Protein AF-A0A1I6NT22-F1 (afdb_monomer)

Foldseek 3Di:
DDDDDDDDDDDDDDDDDDDDDDDDDDDDDDDDDDDDDDDDDDDDDDDDDDDDDDPDDDDDDDPDDDPPDDDDPPDPDPPPDDQCLVVLLVQLLVLLQVLLQVLLVVQLVPWDLLCCLVVVDTPRDPVLVSLLVLLLVSLLSLLQRHFPPVVSLQSSLVSSLVSVVSSLLLNLLQSVLSNVVSVCVVVVHDQVNCVVVVHHRAHSVCCVPVVVVVSVVSCVVVDDPVNVVSSNSSSVSSNVNSNVSSVVNVD

pLDDT: mean 78.84, std 20.12, range [34.44, 98.0]

Mean predicted aligned error: 14.93 Å

Structure (mmCIF, N/CA/C/O backbone):
data_AF-A0A1I6NT22-F1
#
_entry.id   AF-A0A1I6NT22-F1
#
loop_
_atom_site.group_PDB
_atom_site.id
_atom_site.type_symbol
_atom_site.label_atom_id
_atom_site.label_alt_id
_atom_site.label_comp_id
_atom_site.label_asym_id
_atom_site.label_entity_id
_atom_site.label_seq_id
_atom_site.pdbx_PDB_ins_code
_atom_site.Cartn_x
_atom_site.Cartn_y
_atom_site.Cartn_z
_atom_site.occupancy
_atom_site.B_iso_or_equiv
_atom_site.auth_seq_id
_atom_site.auth_comp_id
_atom_site.auth_asym_id
_atom_site.auth_atom_id
_atom_site.pdbx_PDB_model_num
ATOM 1 N N . MET A 1 1 ? -24.855 -45.413 -16.934 1.00 45.47 1 MET A N 1
ATOM 2 C CA . MET A 1 1 ? -24.838 -46.138 -15.646 1.00 45.47 1 MET A CA 1
ATOM 3 C C . MET A 1 1 ? -24.758 -45.098 -14.545 1.00 45.47 1 MET A C 1
ATOM 5 O O . MET A 1 1 ? -23.690 -44.580 -14.261 1.00 45.47 1 MET A O 1
ATOM 9 N N . SER A 1 2 ? -25.922 -44.692 -14.055 1.00 48.94 2 SER A N 1
ATOM 10 C CA . SER A 1 2 ? -26.133 -43.623 -13.082 1.00 48.94 2 SER A CA 1
ATOM 11 C C . SER A 1 2 ? -26.085 -44.223 -11.679 1.00 48.94 2 SER A C 1
ATOM 13 O O . SER A 1 2 ? -26.883 -45.106 -11.375 1.00 48.94 2 SER A O 1
ATOM 15 N N . GLN A 1 3 ? -25.161 -43.764 -10.834 1.00 55.09 3 GLN A N 1
ATOM 16 C CA . GLN A 1 3 ? -25.199 -44.057 -9.401 1.00 55.09 3 GLN A CA 1
ATOM 17 C C . GLN A 1 3 ? -25.819 -42.869 -8.647 1.00 55.09 3 GLN A C 1
ATOM 19 O O . GLN A 1 3 ? -25.291 -41.763 -8.759 1.00 55.09 3 GLN A O 1
ATOM 24 N N . PRO A 1 4 ? -26.913 -43.070 -7.888 1.00 64.62 4 PRO A N 1
ATOM 25 C CA . PRO A 1 4 ? -27.453 -42.079 -6.966 1.00 64.62 4 PRO A CA 1
ATOM 26 C C . PRO A 1 4 ? -26.981 -42.364 -5.529 1.00 64.62 4 PRO A C 1
ATOM 28 O O . PRO A 1 4 ? -27.350 -43.379 -4.944 1.00 64.62 4 PRO A O 1
ATOM 31 N N . TRP A 1 5 ? -26.208 -41.453 -4.936 1.00 52.16 5 TRP A N 1
ATOM 32 C CA . TRP A 1 5 ? -25.869 -41.470 -3.504 1.00 52.16 5 TRP A CA 1
ATOM 33 C C . TRP A 1 5 ? -26.138 -40.071 -2.934 1.00 52.16 5 TRP A C 1
ATOM 35 O O . TRP A 1 5 ? -25.516 -39.102 -3.350 1.00 52.16 5 TRP A O 1
ATOM 45 N N . GLN A 1 6 ? -27.305 -39.875 -2.313 1.00 51.72 6 GLN A N 1
ATOM 46 C CA . GLN A 1 6 ? -27.630 -40.024 -0.881 1.00 51.72 6 GLN A CA 1
ATOM 47 C C . GLN A 1 6 ? -27.176 -38.829 -0.020 1.00 51.72 6 GLN A C 1
ATOM 49 O O . GLN A 1 6 ? -26.001 -38.641 0.276 1.00 51.72 6 GLN A O 1
ATOM 54 N N . GLN A 1 7 ? -28.176 -38.039 0.388 1.00 53.66 7 GLN A N 1
ATOM 55 C CA . GLN A 1 7 ? -28.124 -36.991 1.410 1.00 53.66 7 GLN A CA 1
ATOM 56 C C . GLN A 1 7 ? -28.002 -37.598 2.817 1.00 53.66 7 GLN A C 1
ATOM 58 O O . GLN A 1 7 ? -28.773 -38.504 3.140 1.00 53.66 7 GLN A O 1
ATOM 63 N N . PRO A 1 8 ? -27.173 -37.033 3.709 1.00 61.91 8 PRO A N 1
ATOM 64 C CA . PRO A 1 8 ? -27.321 -37.243 5.142 1.00 61.91 8 PRO A CA 1
ATOM 65 C C . PRO A 1 8 ? -28.324 -36.237 5.734 1.00 61.91 8 PRO A C 1
ATOM 67 O O . PRO A 1 8 ? -28.069 -35.035 5.781 1.00 61.91 8 PRO A O 1
ATOM 70 N N . GLN A 1 9 ? -29.460 -36.743 6.221 1.00 52.44 9 GLN A N 1
ATOM 71 C CA . GLN A 1 9 ? -30.263 -36.081 7.253 1.00 52.44 9 GLN A CA 1
ATOM 72 C C . GLN A 1 9 ? -29.539 -36.207 8.601 1.00 52.44 9 GLN A C 1
ATOM 74 O O . GLN A 1 9 ? -29.130 -37.308 8.968 1.00 52.44 9 GLN A O 1
ATOM 79 N N . GLN A 1 10 ? -29.445 -35.121 9.374 1.00 48.12 10 GLN A N 1
ATOM 80 C CA . GLN A 1 10 ? -29.236 -35.218 10.822 1.00 48.12 10 GLN A CA 1
ATOM 81 C C . GLN A 1 10 ? -30.407 -34.571 11.586 1.00 48.12 10 GLN A C 1
ATOM 83 O O . GLN A 1 10 ? -30.649 -33.373 11.430 1.00 48.12 10 GLN A O 1
ATOM 88 N N . PRO A 1 11 ? -31.152 -35.371 12.377 1.00 56.72 11 PRO A N 1
ATOM 89 C CA . PRO A 1 11 ? -32.229 -34.928 13.263 1.00 56.72 11 PRO A CA 1
ATOM 90 C C . PRO A 1 11 ? -31.735 -34.217 14.532 1.00 56.72 11 PRO A C 1
ATOM 92 O O . PRO A 1 11 ? -30.688 -34.553 15.082 1.00 56.72 11 PRO A O 1
ATOM 95 N N . GLY A 1 12 ? -32.545 -33.283 15.037 1.00 51.72 12 GLY A N 1
ATOM 96 C CA . GLY A 1 12 ? -32.363 -32.660 16.348 1.00 51.72 12 GLY A CA 1
ATOM 97 C C . GLY A 1 12 ? -32.546 -33.637 17.516 1.00 51.72 12 GLY A C 1
ATOM 98 O O . GLY A 1 12 ? -33.324 -34.586 17.436 1.00 51.72 12 GLY A O 1
ATOM 99 N N . GLY A 1 13 ? -31.846 -33.371 18.621 1.00 42.97 13 GLY A N 1
ATOM 100 C CA . GLY A 1 13 ? -31.927 -34.144 19.858 1.00 42.97 13 GLY A CA 1
ATOM 101 C C . GLY A 1 13 ? -31.740 -33.255 21.085 1.00 42.97 13 GLY A C 1
ATOM 102 O O . GLY A 1 13 ? -30.691 -32.647 21.275 1.00 42.97 13 GLY A O 1
ATOM 103 N N . TYR A 1 14 ? -32.793 -33.178 21.894 1.00 40.38 14 TYR A N 1
ATOM 104 C CA . TYR A 1 14 ? -32.881 -32.480 23.171 1.00 40.38 14 TYR A CA 1
ATOM 105 C C . TYR A 1 14 ? -32.375 -33.374 24.313 1.00 40.38 14 TYR A C 1
ATOM 107 O O . TYR A 1 14 ? -32.680 -34.561 24.326 1.00 40.38 14 TYR A O 1
ATOM 115 N N . GLY A 1 15 ? -31.724 -32.756 25.307 1.00 47.56 15 GLY A N 1
ATOM 116 C CA . GLY A 1 15 ? -31.719 -33.165 26.719 1.00 47.56 15 GLY A CA 1
ATOM 117 C C . GLY A 1 15 ? -30.898 -34.397 27.121 1.00 47.56 15 GLY A C 1
ATOM 118 O O . GLY A 1 15 ? -31.166 -35.501 26.674 1.00 47.56 15 GLY A O 1
ATOM 119 N N . GLN A 1 16 ? -29.995 -34.226 28.094 1.00 47.97 16 GLN A N 1
ATOM 120 C CA . GLN A 1 16 ? -29.969 -35.070 29.296 1.00 47.97 16 GLN A CA 1
ATOM 121 C C . GLN A 1 16 ? -29.012 -34.520 30.364 1.00 47.97 16 GLN A C 1
ATOM 123 O O . GLN A 1 16 ? -27.855 -34.195 30.115 1.00 47.97 16 GLN A O 1
ATOM 128 N N . GLN A 1 17 ? -29.561 -34.421 31.568 1.00 52.00 17 GLN A N 1
ATOM 129 C CA . GLN A 1 17 ? -28.936 -34.115 32.847 1.00 52.00 17 GLN A CA 1
ATOM 130 C C . GLN A 1 17 ? -28.547 -35.450 33.512 1.00 52.00 17 GLN A C 1
ATOM 132 O O . GLN A 1 17 ? -29.391 -36.347 33.521 1.00 52.00 17 GLN A O 1
ATOM 137 N N . PRO A 1 18 ? -27.351 -35.620 34.103 1.00 59.12 18 PRO A N 1
ATOM 138 C CA . PRO A 1 18 ? -27.079 -36.763 34.973 1.00 59.12 18 PRO A CA 1
ATOM 139 C C . PRO A 1 18 ? -27.299 -36.412 36.459 1.00 59.12 18 PRO A C 1
ATOM 141 O O . PRO A 1 18 ? -26.823 -35.369 36.917 1.00 59.12 18 PRO A O 1
ATOM 144 N N . PRO A 1 19 ? -27.972 -37.284 37.232 1.00 51.47 19 PRO A N 1
ATOM 145 C CA . PRO A 1 19 ? -28.020 -37.235 38.687 1.00 51.47 19 PRO A CA 1
ATOM 146 C C . PRO A 1 19 ? -26.977 -38.173 39.327 1.00 51.47 19 PRO A C 1
ATOM 148 O O . PRO A 1 19 ? -26.736 -39.270 38.835 1.00 51.47 19 PRO A O 1
ATOM 151 N N . GLY A 1 20 ? -26.469 -37.789 40.504 1.00 39.66 20 GLY A N 1
ATOM 152 C CA . GLY A 1 20 ? -26.136 -38.749 41.566 1.00 39.66 20 GLY A CA 1
ATOM 153 C C . GLY A 1 20 ? -24.657 -39.066 41.832 1.00 39.66 20 GLY A C 1
ATOM 154 O O . GLY A 1 20 ? -24.027 -39.807 41.094 1.00 39.66 20 GLY A O 1
ATOM 155 N N . GLY A 1 21 ? -24.179 -38.583 42.987 1.00 46.91 21 GLY A N 1
ATOM 156 C CA . GLY A 1 21 ? -23.584 -39.403 44.058 1.00 46.91 21 GLY A CA 1
ATOM 157 C C . GLY A 1 21 ? -22.233 -40.096 43.831 1.00 46.91 21 GLY A C 1
ATOM 158 O O . GLY A 1 21 ? -22.159 -41.127 43.177 1.00 46.91 21 GLY A O 1
ATOM 159 N N . GLY A 1 22 ? -21.192 -39.637 44.537 1.00 34.53 22 GLY A N 1
ATOM 160 C CA . GLY A 1 22 ? -19.942 -40.385 44.720 1.00 34.53 22 GLY A CA 1
ATOM 161 C C . GLY A 1 22 ? -19.048 -39.772 45.801 1.00 34.53 22 GLY A C 1
ATOM 162 O O . GLY A 1 22 ? -18.690 -38.604 45.720 1.00 34.53 22 GLY A O 1
ATOM 163 N N . TYR A 1 23 ? -18.740 -40.561 46.831 1.00 42.31 23 TYR A N 1
ATOM 164 C CA . TYR A 1 23 ? -17.986 -40.233 48.048 1.00 42.31 23 TYR A CA 1
ATOM 165 C C . TYR A 1 23 ? -16.453 -40.133 47.841 1.00 42.31 23 TYR A C 1
ATOM 167 O O . TYR A 1 23 ? -15.877 -40.997 47.184 1.00 42.31 23 TYR A O 1
ATOM 175 N N . GLY A 1 24 ? -15.802 -39.186 48.547 1.00 39.66 24 GLY A N 1
ATOM 176 C CA . GLY A 1 24 ? -14.377 -39.212 48.975 1.00 39.66 24 GLY A CA 1
ATOM 177 C C . GLY A 1 24 ? -13.465 -38.099 48.410 1.00 39.66 24 GLY A C 1
ATOM 178 O O . GLY A 1 24 ? -13.801 -37.538 47.372 1.00 39.66 24 GLY A O 1
ATOM 179 N N . PRO A 1 25 ? -12.253 -37.838 48.963 1.00 50.19 25 PRO A N 1
ATOM 180 C CA . PRO A 1 25 ? -11.771 -37.707 50.355 1.00 50.19 25 PRO A CA 1
ATOM 181 C C . PRO A 1 25 ? -11.440 -36.216 50.720 1.00 50.19 25 PRO A C 1
ATOM 183 O O . PRO A 1 25 ? -11.631 -35.334 49.884 1.00 50.19 25 PRO A O 1
ATOM 186 N N . PRO A 1 26 ? -10.993 -35.877 51.954 1.00 53.41 26 PRO A N 1
ATOM 187 C CA . PRO A 1 26 ? -10.920 -34.491 52.432 1.00 53.41 26 PRO A CA 1
ATOM 188 C C . PRO A 1 26 ? -9.568 -33.787 52.190 1.00 53.41 26 PRO A C 1
ATOM 190 O O . PRO A 1 26 ? -8.521 -34.420 52.138 1.00 53.41 26 PRO A O 1
ATOM 193 N N . GLN A 1 27 ? -9.642 -32.450 52.220 1.00 47.34 27 GLN A N 1
ATOM 194 C CA . GLN A 1 27 ? -8.599 -31.479 52.603 1.00 47.34 27 GLN A CA 1
ATOM 195 C C . GLN A 1 27 ? -7.430 -31.177 51.647 1.00 47.34 27 GLN A C 1
ATOM 197 O O . GLN A 1 27 ? -6.520 -31.966 51.432 1.00 47.34 27 GLN A O 1
ATOM 202 N N . GLY A 1 28 ? -7.387 -29.902 51.244 1.00 42.28 28 GLY A N 1
ATOM 203 C CA . GLY A 1 28 ? -6.200 -29.190 50.773 1.00 42.28 28 GLY A CA 1
ATOM 204 C C . GLY A 1 28 ? -6.488 -27.687 50.709 1.00 42.28 28 GLY A C 1
ATOM 205 O O . GLY A 1 28 ? -7.005 -27.199 49.710 1.00 42.28 28 GLY A O 1
ATOM 206 N N . GLN A 1 29 ? -6.226 -26.963 51.802 1.00 56.03 29 GLN A N 1
ATOM 207 C CA . GLN A 1 29 ? -6.279 -25.495 51.856 1.00 56.03 29 GLN A CA 1
ATOM 208 C C . GLN A 1 29 ? -5.190 -24.884 50.955 1.00 56.03 29 GLN A C 1
ATOM 210 O O . GLN A 1 29 ? -4.036 -25.301 51.066 1.00 56.03 29 GLN A O 1
ATOM 215 N N . PRO A 1 30 ? -5.485 -23.859 50.136 1.00 54.16 30 PRO A N 1
ATOM 216 C CA . PRO A 1 30 ? -4.440 -23.025 49.557 1.00 54.16 30 PRO A CA 1
ATOM 217 C C . PRO A 1 30 ? -3.928 -21.991 50.588 1.00 54.16 30 PRO A C 1
ATOM 219 O O . PRO A 1 30 ? -4.723 -21.430 51.348 1.00 54.16 30 PRO A O 1
ATOM 222 N N . PRO A 1 31 ? -2.605 -21.746 50.647 1.00 55.16 31 PRO A N 1
ATOM 223 C CA . PRO A 1 31 ? -1.960 -20.931 51.675 1.00 55.16 31 PRO A CA 1
ATOM 224 C C . PRO A 1 31 ? -2.291 -19.436 51.563 1.00 55.16 31 PRO A C 1
ATOM 226 O O . PRO A 1 31 ? -2.305 -18.852 50.480 1.00 55.16 31 PRO A O 1
ATOM 229 N N . GLN A 1 32 ? -2.518 -18.823 52.728 1.00 53.53 32 GLN A N 1
ATOM 230 C CA . GLN A 1 32 ? -2.671 -17.382 52.922 1.00 53.53 32 GLN A CA 1
ATOM 231 C C . GLN A 1 32 ? -1.423 -16.623 52.454 1.00 53.53 32 GLN A C 1
ATOM 233 O O . GLN A 1 32 ? -0.300 -16.933 52.853 1.00 53.53 32 GLN A O 1
ATOM 238 N N . GLN A 1 33 ? -1.640 -15.596 51.633 1.00 53.47 33 GLN A N 1
ATOM 239 C CA . GLN A 1 33 ? -0.615 -14.621 51.277 1.00 53.47 33 GLN A CA 1
ATOM 240 C C . GLN A 1 33 ? -0.271 -13.711 52.472 1.00 53.47 33 GLN A C 1
ATOM 242 O O . GLN A 1 33 ? -1.165 -13.336 53.237 1.00 53.47 33 GLN A O 1
ATOM 247 N N . PRO A 1 34 ? 1.009 -13.326 52.625 1.00 58.19 34 PRO A N 1
ATOM 248 C CA . PRO A 1 34 ? 1.471 -12.462 53.704 1.00 58.19 34 PRO A CA 1
ATOM 249 C C . PRO A 1 34 ? 1.019 -10.998 53.513 1.00 58.19 34 PRO A C 1
ATOM 251 O O . PRO A 1 34 ? 1.046 -10.490 52.388 1.00 58.19 34 PRO A O 1
ATOM 254 N N . PRO A 1 35 ? 0.640 -10.290 54.594 1.00 55.25 35 PRO A N 1
ATOM 255 C CA . PRO A 1 35 ? 0.281 -8.876 54.539 1.00 55.25 35 PRO A CA 1
ATOM 256 C C . PRO A 1 35 ? 1.518 -7.995 54.301 1.00 55.25 35 PRO A C 1
ATOM 258 O O . PRO A 1 35 ? 2.543 -8.149 54.967 1.00 55.25 35 PRO A O 1
ATOM 261 N N . GLN A 1 36 ? 1.417 -7.062 53.348 1.00 55.31 36 GLN A N 1
ATOM 262 C CA . GLN A 1 36 ? 2.470 -6.082 53.080 1.00 55.31 36 GLN A CA 1
ATOM 263 C C . GLN A 1 36 ? 2.522 -4.976 54.157 1.00 55.31 36 GLN A C 1
ATOM 265 O O . GLN A 1 36 ? 1.470 -4.559 54.649 1.00 55.31 36 GLN A O 1
ATOM 270 N N . PRO A 1 37 ? 3.723 -4.470 54.511 1.00 54.12 37 PRO A N 1
ATOM 271 C CA . PRO A 1 37 ? 3.906 -3.434 55.527 1.00 54.12 37 PRO A CA 1
ATOM 272 C C . PRO A 1 37 ? 3.488 -2.045 55.034 1.00 54.12 37 PRO A C 1
ATOM 274 O O . PRO A 1 37 ? 3.821 -1.633 53.923 1.00 54.12 37 PRO A O 1
ATOM 277 N N . GLY A 1 38 ? 2.787 -1.317 55.902 1.00 48.56 38 GLY A N 1
ATOM 278 C CA . GLY A 1 38 ? 2.313 0.040 55.659 1.00 48.56 38 GLY A CA 1
ATOM 279 C C . GLY A 1 38 ? 3.416 1.102 55.587 1.00 48.56 38 GLY A C 1
ATOM 280 O O . GLY A 1 38 ? 4.452 1.007 56.243 1.00 48.56 38 GLY A O 1
ATOM 281 N N . TYR A 1 39 ? 3.120 2.156 54.828 1.00 41.88 39 TYR A N 1
ATOM 282 C CA . TYR A 1 39 ? 3.842 3.428 54.794 1.00 41.88 39 TYR A CA 1
ATOM 283 C C . TYR A 1 39 ? 2.832 4.576 54.947 1.00 41.88 39 TYR A C 1
ATOM 285 O O . TYR A 1 39 ? 1.732 4.514 54.401 1.00 41.88 39 TYR A O 1
ATOM 293 N N . GLY A 1 40 ? 3.178 5.568 55.773 1.00 39.22 40 GLY A N 1
ATOM 294 C CA . GLY A 1 40 ? 2.229 6.480 56.418 1.00 39.22 40 GLY A CA 1
ATOM 295 C C . GLY A 1 40 ? 2.024 7.881 55.820 1.00 39.22 40 GLY A C 1
ATOM 296 O O . GLY A 1 40 ? 2.702 8.290 54.883 1.00 39.22 40 GLY A O 1
ATOM 297 N N . TYR A 1 41 ? 1.144 8.606 56.536 1.00 34.44 41 TYR A N 1
ATOM 298 C CA . TYR A 1 41 ? 0.884 10.065 56.624 1.00 34.44 41 TYR A CA 1
ATOM 299 C C . TYR A 1 41 ? 0.059 10.782 55.524 1.00 34.44 41 TYR A C 1
ATOM 301 O O . TYR A 1 41 ? 0.092 10.349 54.378 1.00 34.44 41 TYR A O 1
ATOM 309 N N . PRO A 1 42 ? -0.624 11.928 55.825 1.00 51.09 42 PRO A N 1
ATOM 310 C CA . PRO A 1 42 ? -0.813 12.618 57.116 1.00 51.09 42 PRO A CA 1
ATOM 311 C C . PRO A 1 42 ? -2.279 12.813 57.583 1.00 51.09 42 PRO A C 1
ATOM 313 O O . PRO A 1 42 ? -3.231 12.834 56.809 1.00 51.09 42 PRO A O 1
ATOM 316 N N . GLN A 1 43 ? -2.402 13.002 58.902 1.00 52.31 43 GLN A N 1
ATOM 317 C CA . GLN A 1 43 ? -3.581 13.418 59.673 1.00 52.31 43 GLN A CA 1
ATOM 318 C C . GLN A 1 43 ? -4.239 14.708 59.154 1.00 52.31 43 GLN A C 1
ATOM 320 O O . GLN A 1 43 ? -3.559 15.707 58.921 1.00 52.31 43 GLN A O 1
ATOM 325 N N . GLN A 1 44 ? -5.574 14.712 59.115 1.00 52.84 44 GLN A N 1
ATOM 326 C CA . GLN A 1 44 ? -6.411 15.915 59.046 1.00 52.84 44 GLN A CA 1
ATOM 327 C C . GLN A 1 44 ? -7.187 16.120 60.366 1.00 52.84 44 G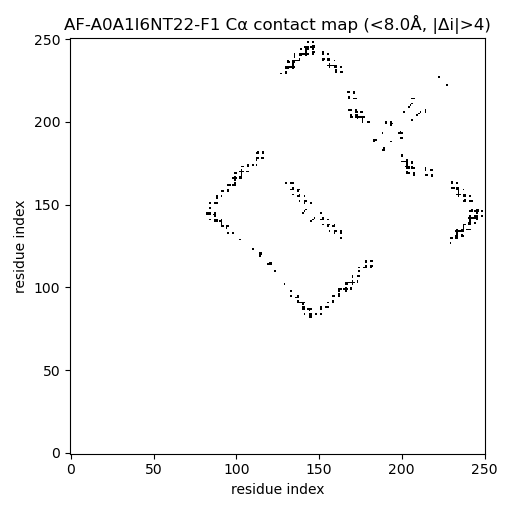LN A C 1
ATOM 329 O O . GLN A 1 44 ? -7.431 15.148 61.085 1.00 52.84 44 GLN A O 1
ATOM 334 N N . PRO A 1 45 ? -7.512 17.379 60.722 1.00 52.09 45 PRO A N 1
ATOM 335 C CA . PRO A 1 45 ? -7.819 17.796 62.091 1.00 52.09 45 PRO A CA 1
ATOM 336 C C . PRO A 1 45 ? -9.239 17.434 62.576 1.00 52.09 45 PRO A C 1
ATOM 338 O O . PRO A 1 45 ? -10.136 17.221 61.759 1.00 52.0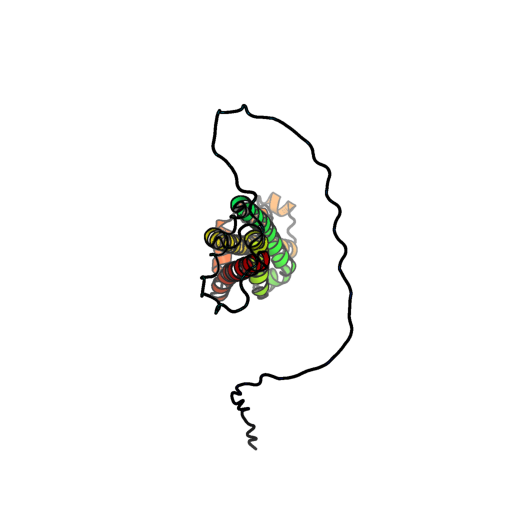9 45 PRO A O 1
ATOM 341 N N . PRO A 1 46 ? -9.465 17.386 63.907 1.00 46.56 46 PRO A N 1
ATOM 342 C CA . PRO A 1 46 ? -10.669 16.825 64.517 1.00 46.56 46 PRO A CA 1
ATOM 343 C C . PRO A 1 46 ? -11.807 17.852 64.600 1.00 46.56 46 PRO A C 1
ATOM 345 O O . PRO A 1 46 ? -11.636 18.934 65.163 1.00 46.56 46 PRO A O 1
ATOM 348 N N . GLY A 1 47 ? -12.985 17.485 64.090 1.00 45.84 47 GLY A N 1
ATOM 349 C CA . GLY A 1 47 ? -14.249 18.186 64.338 1.00 45.84 47 GLY A CA 1
ATOM 350 C C . GLY A 1 47 ? -14.994 17.607 65.558 1.00 45.84 47 GLY A C 1
ATOM 351 O O . GLY A 1 47 ? -14.874 16.405 65.810 1.00 45.84 47 GLY A O 1
ATOM 352 N N . PRO A 1 48 ? -15.753 18.407 66.335 1.00 52.38 48 PRO A N 1
ATOM 353 C CA . PRO A 1 48 ? -16.280 17.987 67.632 1.00 52.38 48 PRO A CA 1
ATOM 354 C C . PRO A 1 48 ? -17.708 17.399 67.591 1.00 52.38 48 PRO A C 1
ATOM 356 O O . PRO A 1 48 ? -18.648 18.089 67.212 1.00 52.38 48 PRO A O 1
ATOM 359 N N . SER A 1 49 ? -17.843 16.209 68.205 1.00 43.41 49 SER A N 1
ATOM 360 C CA . SER A 1 49 ? -18.951 15.776 69.097 1.00 43.41 49 SER A CA 1
ATOM 361 C C . SER A 1 49 ? -20.304 15.309 68.474 1.00 43.41 49 SER A C 1
ATOM 363 O O . SER A 1 49 ? -20.549 15.546 67.298 1.00 43.41 49 SER A O 1
ATOM 365 N N . PRO A 1 50 ? -21.219 14.639 69.224 1.00 55.62 50 PRO A N 1
ATOM 366 C CA . PRO A 1 50 ? -21.135 13.224 69.638 1.00 55.62 50 PRO A CA 1
ATOM 367 C C . PRO A 1 50 ? -22.463 12.428 69.451 1.00 55.62 50 PRO A C 1
ATOM 369 O O . PRO A 1 50 ? -23.541 12.998 69.550 1.00 55.62 50 PRO A O 1
ATOM 372 N N . ALA A 1 51 ? -22.403 11.097 69.287 1.00 41.66 51 ALA A N 1
ATOM 373 C CA . ALA A 1 51 ? -23.434 10.128 69.735 1.00 41.66 51 ALA A CA 1
ATOM 374 C C . ALA A 1 51 ? -22.954 8.692 69.439 1.00 41.66 51 ALA A C 1
ATOM 376 O O . ALA A 1 51 ? -22.846 8.275 68.294 1.00 41.66 51 ALA A O 1
ATOM 377 N N . GLN A 1 52 ? -22.425 8.002 70.450 1.00 40.94 52 GLN A N 1
ATOM 378 C CA . GLN A 1 52 ? -23.070 6.838 71.074 1.00 40.94 52 GLN A CA 1
ATOM 379 C C . GLN A 1 52 ? -23.308 5.627 70.150 1.00 40.94 52 GLN A C 1
ATOM 381 O O . GLN A 1 52 ? -24.347 5.489 69.523 1.00 40.94 52 GLN A O 1
ATOM 386 N N . GLY A 1 53 ? -22.339 4.705 70.202 1.00 47.16 53 GLY A N 1
ATOM 387 C CA . GLY A 1 53 ? -22.568 3.277 70.437 1.00 47.16 53 GLY A CA 1
ATOM 388 C C . GLY A 1 53 ? -23.263 2.455 69.352 1.00 47.16 53 GLY A C 1
ATOM 389 O O . GLY A 1 53 ? -24.479 2.468 69.266 1.00 47.16 53 GLY A O 1
ATOM 390 N N . ALA A 1 54 ? -22.500 1.597 68.672 1.00 39.44 54 ALA A N 1
ATOM 391 C CA . ALA A 1 54 ? -22.869 0.190 68.465 1.00 39.44 54 ALA A CA 1
ATOM 392 C C . ALA A 1 54 ? -21.734 -0.548 67.741 1.00 39.44 54 ALA A C 1
ATOM 394 O O . ALA A 1 54 ? -21.485 -0.337 66.557 1.00 39.44 54 ALA A O 1
ATOM 395 N N . TYR A 1 55 ? -21.056 -1.440 68.462 1.00 39.47 55 TYR A N 1
ATOM 396 C CA . TYR A 1 55 ? -20.243 -2.503 67.876 1.00 39.47 55 TYR A CA 1
ATOM 397 C C . TYR A 1 55 ? -21.180 -3.456 67.115 1.00 39.47 55 TYR A C 1
ATOM 399 O O . TYR A 1 55 ? -21.855 -4.289 67.718 1.00 39.47 55 TYR A O 1
ATOM 407 N N . GLY A 1 56 ? -21.267 -3.285 65.795 1.00 41.94 56 GLY A N 1
ATOM 408 C CA . GLY A 1 56 ? -22.084 -4.112 64.910 1.00 41.94 56 GLY A CA 1
ATOM 409 C C . GLY A 1 56 ? -21.390 -5.426 64.563 1.00 41.94 56 GLY A C 1
ATOM 410 O O . GLY A 1 56 ? -20.393 -5.440 63.846 1.00 41.94 56 GLY A O 1
ATOM 411 N N . GLN A 1 57 ? -21.941 -6.521 65.084 1.00 42.91 57 GLN A N 1
ATOM 412 C CA . GLN A 1 57 ? -21.689 -7.901 64.668 1.00 42.91 57 GLN A CA 1
ATOM 413 C C . GLN A 1 57 ? -21.750 -8.087 63.137 1.00 42.91 57 GLN A C 1
ATOM 415 O O . GLN A 1 57 ? -22.570 -7.445 62.477 1.00 42.91 57 GLN A O 1
ATOM 420 N N . PRO A 1 58 ? -20.982 -9.037 62.569 1.00 46.28 58 PRO A N 1
ATOM 421 C CA . PRO A 1 58 ? -21.229 -9.523 61.217 1.00 46.28 58 PRO A CA 1
ATOM 422 C C . PRO A 1 58 ? -22.604 -10.218 61.171 1.00 46.28 58 PRO A C 1
ATOM 424 O O . PRO A 1 58 ? -22.847 -11.129 61.968 1.00 46.28 58 PRO A O 1
ATOM 427 N N . PRO A 1 59 ? -23.524 -9.812 60.280 1.00 51.69 59 PRO A N 1
ATOM 428 C CA . PRO A 1 59 ? -24.850 -10.409 60.216 1.00 51.69 59 PRO A CA 1
ATOM 429 C C . PRO A 1 59 ? -24.751 -11.859 59.730 1.00 51.69 59 PRO A C 1
ATOM 431 O O . PRO A 1 59 ? -24.387 -12.130 58.585 1.00 51.69 59 PRO A O 1
ATOM 434 N N . GLN A 1 60 ? -25.095 -12.799 60.612 1.00 49.16 60 GLN A N 1
ATOM 435 C CA . GLN A 1 60 ? -25.439 -14.163 60.227 1.00 49.16 60 GLN A CA 1
ATOM 436 C C . GLN A 1 60 ? -26.677 -14.100 59.332 1.00 49.16 60 GLN A C 1
ATOM 438 O O . GLN A 1 60 ? -27.750 -13.689 59.772 1.00 49.16 60 GLN A O 1
ATOM 443 N N . GLN A 1 61 ? -26.521 -14.483 58.065 1.00 50.72 61 GLN A N 1
ATOM 444 C CA . GLN A 1 61 ? -27.655 -14.607 57.162 1.00 50.72 61 GLN A CA 1
ATOM 445 C C . GLN A 1 61 ? -28.565 -15.765 57.614 1.00 50.72 61 GLN A C 1
ATOM 447 O O . GLN A 1 61 ? -28.077 -16.883 57.799 1.00 50.72 61 GLN A O 1
ATOM 452 N N . PRO A 1 62 ? -29.876 -15.515 57.789 1.00 46.81 62 PRO A N 1
ATOM 453 C CA . PRO A 1 62 ? -30.855 -16.539 58.130 1.00 46.81 62 PRO A CA 1
ATOM 454 C C . PRO A 1 62 ? -30.960 -17.618 57.047 1.00 46.81 62 PRO A C 1
ATOM 456 O O . PRO A 1 62 ? -31.269 -17.348 55.886 1.00 46.81 62 PRO A O 1
ATOM 459 N N . TYR A 1 63 ? -30.726 -18.862 57.452 1.00 48.50 63 TYR A N 1
ATOM 460 C CA . TYR A 1 63 ? -30.887 -20.056 56.633 1.00 48.50 63 TYR A CA 1
ATOM 461 C C . TYR A 1 63 ? -32.387 -20.323 56.403 1.00 48.50 63 TYR A C 1
ATOM 463 O O . TYR A 1 63 ? -33.093 -20.678 57.345 1.00 48.50 63 TYR A O 1
ATOM 471 N N . GLY A 1 64 ? -32.882 -20.131 55.171 1.00 51.41 64 GLY A N 1
ATOM 472 C CA . GLY A 1 64 ? -34.236 -20.551 54.765 1.00 51.41 64 GLY A CA 1
ATOM 473 C C . GLY A 1 64 ? -35.109 -19.530 54.023 1.00 51.41 64 GLY A C 1
ATOM 474 O O . GLY A 1 64 ? -36.239 -19.864 53.676 1.00 51.41 64 GLY A O 1
ATOM 475 N N . ALA A 1 65 ? -34.632 -18.311 53.750 1.00 49.03 65 ALA A N 1
ATOM 476 C CA . ALA A 1 65 ? -35.389 -17.365 52.927 1.00 49.03 65 ALA A CA 1
ATOM 477 C C . ALA A 1 65 ? -35.215 -17.687 51.424 1.00 49.03 65 ALA A C 1
ATOM 479 O O . ALA A 1 65 ? -34.076 -17.852 50.977 1.00 49.03 65 ALA A O 1
ATOM 480 N N . PRO A 1 66 ? -36.301 -17.776 50.626 1.00 50.53 66 PRO A N 1
ATOM 481 C CA . PRO A 1 66 ? -36.196 -17.923 49.176 1.00 50.53 66 PRO A CA 1
ATOM 482 C C . PRO A 1 66 ? -35.381 -16.748 48.613 1.00 50.53 66 PRO A C 1
ATOM 484 O O . PRO A 1 66 ? -35.598 -15.618 49.059 1.00 50.53 66 PRO A O 1
ATOM 487 N N . PRO A 1 67 ? -34.436 -16.984 47.681 1.00 56.78 67 PRO A N 1
ATOM 488 C CA . PRO A 1 67 ? -33.546 -15.950 47.172 1.00 56.78 67 PRO A CA 1
ATOM 489 C C . PRO A 1 67 ? -34.385 -14.843 46.542 1.00 56.78 67 PRO A C 1
ATOM 491 O O . PRO A 1 67 ? -34.944 -14.986 45.456 1.00 56.78 67 PRO A O 1
ATOM 494 N N . GLN A 1 68 ? -34.521 -13.747 47.282 1.00 55.31 68 GLN A N 1
ATOM 495 C CA . GLN A 1 68 ? -35.202 -12.551 46.837 1.00 55.31 68 GLN A CA 1
ATOM 496 C C . GLN A 1 68 ? -34.394 -12.041 45.642 1.00 55.31 68 GLN A C 1
ATOM 498 O O . GLN A 1 68 ? -33.218 -11.712 45.791 1.00 55.31 68 GLN A O 1
ATOM 503 N N . GLY A 1 69 ? -35.003 -12.103 44.454 1.00 57.84 69 GLY A N 1
ATOM 504 C CA . GLY A 1 69 ? -34.384 -11.871 43.149 1.00 57.84 69 GLY A CA 1
ATOM 505 C C . GLY A 1 69 ? -33.867 -10.448 42.964 1.00 57.84 69 GLY A C 1
ATOM 506 O O . GLY A 1 69 ? -34.437 -9.663 42.211 1.00 57.84 69 GLY A O 1
ATOM 507 N N . GLY A 1 70 ? -32.778 -10.122 43.654 1.00 64.44 70 GLY A N 1
ATOM 508 C CA . GLY A 1 70 ? -31.982 -8.941 43.396 1.00 64.44 70 GLY A CA 1
ATOM 509 C C . GLY A 1 70 ? -31.357 -9.081 42.018 1.00 64.44 70 GLY A C 1
ATOM 510 O O . GLY A 1 70 ? -30.635 -10.043 41.753 1.00 64.44 70 GLY A O 1
ATOM 511 N N . PHE A 1 71 ? -31.662 -8.135 41.133 1.00 72.81 71 PHE A N 1
ATOM 512 C CA . PHE A 1 71 ? -30.953 -8.009 39.869 1.00 72.81 71 PHE A CA 1
ATOM 513 C C . PHE A 1 71 ? -29.442 -7.994 40.148 1.00 72.81 71 PHE A C 1
ATOM 515 O O . PHE A 1 71 ? -29.014 -7.288 41.070 1.00 72.81 71 PHE A O 1
ATOM 522 N N . PRO A 1 72 ? -28.631 -8.757 39.392 1.00 78.69 72 PRO A N 1
ATOM 523 C CA . PRO A 1 72 ? -27.187 -8.663 39.514 1.00 78.69 72 PRO A CA 1
ATOM 524 C C . PRO A 1 72 ? -26.777 -7.196 39.317 1.00 78.69 72 PRO A C 1
ATOM 526 O O . PRO A 1 72 ? -27.353 -6.520 38.454 1.00 78.69 72 PRO A O 1
ATOM 529 N N . PRO A 1 73 ? -25.829 -6.677 40.118 1.00 79.56 73 PRO A N 1
ATOM 530 C CA . PRO A 1 73 ? -25.360 -5.311 39.952 1.00 79.56 73 PRO A CA 1
ATOM 531 C C . PRO A 1 73 ? -24.898 -5.115 38.500 1.00 79.56 73 PRO A C 1
ATOM 533 O O . PRO A 1 73 ? -24.281 -6.027 37.937 1.00 79.56 73 PRO A O 1
ATOM 536 N N . PRO A 1 74 ? -25.215 -3.968 37.868 1.00 82.69 74 PRO A N 1
ATOM 537 C CA . PRO A 1 74 ? -24.777 -3.706 36.508 1.00 82.69 74 PRO A CA 1
ATOM 538 C C . PRO A 1 74 ? -23.252 -3.853 36.441 1.00 82.69 74 PRO A C 1
ATOM 540 O O . PRO A 1 74 ? -22.562 -3.432 37.378 1.00 82.69 74 PRO A O 1
ATOM 543 N N . PRO A 1 75 ? -22.713 -4.472 35.374 1.00 77.12 75 PRO A N 1
ATOM 544 C CA . PRO A 1 75 ? -21.275 -4.613 35.228 1.00 77.12 75 PRO A CA 1
ATOM 545 C C . PRO A 1 75 ? -20.626 -3.229 35.337 1.00 77.12 75 PRO A C 1
ATOM 547 O O . PRO A 1 75 ? -21.184 -2.256 34.813 1.00 77.12 75 PRO A O 1
ATOM 550 N N . PRO A 1 76 ? -19.476 -3.114 36.025 1.00 72.81 76 PRO A N 1
ATOM 551 C CA . PRO A 1 76 ? -18.795 -1.838 36.148 1.00 72.81 76 PRO A CA 1
ATOM 552 C C . PRO A 1 76 ? -18.549 -1.275 34.743 1.00 72.81 76 PRO A C 1
ATOM 554 O O . PRO A 1 76 ? -18.198 -2.047 33.840 1.00 72.81 76 PRO A O 1
ATOM 557 N N . PRO A 1 77 ? -18.740 0.041 34.528 1.00 66.81 77 PRO A N 1
ATOM 558 C CA . PRO A 1 77 ? -18.355 0.662 33.273 1.00 66.81 77 PRO A CA 1
ATOM 559 C C . PRO A 1 77 ? -16.889 0.312 33.056 1.00 66.81 77 PRO A C 1
ATOM 561 O O . PRO A 1 77 ? -16.048 0.642 33.891 1.00 66.81 77 PRO A O 1
ATOM 564 N N . GLN A 1 78 ? -16.607 -0.438 31.989 1.00 67.38 78 GLN A N 1
ATOM 565 C CA . GLN A 1 78 ? -15.244 -0.798 31.629 1.00 67.38 78 GLN A CA 1
ATOM 566 C C . GLN A 1 78 ? -14.491 0.513 31.489 1.00 67.38 78 GLN A C 1
ATOM 568 O O . GLN A 1 78 ? -14.755 1.278 30.561 1.00 67.38 78 GLN A O 1
ATOM 573 N N . THR A 1 79 ? -13.647 0.810 32.477 1.00 55.78 79 THR A N 1
ATOM 574 C CA . THR A 1 79 ? -12.899 2.053 32.571 1.00 55.78 79 THR A CA 1
ATOM 575 C C . THR A 1 79 ? -12.118 2.165 31.277 1.00 55.78 79 THR A C 1
ATOM 577 O O . THR A 1 79 ? -11.198 1.382 31.044 1.00 55.78 79 THR A O 1
ATOM 580 N N . GLY A 1 80 ? -12.598 3.040 30.389 1.00 56.38 80 GLY A N 1
ATOM 581 C CA . GLY A 1 80 ? -12.181 3.089 28.998 1.00 56.38 80 GLY A CA 1
ATOM 582 C C . GLY A 1 80 ? -10.670 3.165 28.939 1.00 56.38 80 GLY A C 1
ATOM 583 O O . GLY A 1 80 ? -10.085 4.155 29.383 1.00 56.38 80 GLY A O 1
ATOM 584 N N . GLY A 1 81 ? -10.045 2.092 28.444 1.00 61.41 81 GLY A N 1
ATOM 585 C CA . GLY A 1 81 ? -8.615 2.074 28.190 1.00 61.41 81 GLY A CA 1
ATOM 586 C C . GLY A 1 81 ? -8.276 3.341 27.421 1.00 61.41 81 GLY A C 1
ATOM 587 O O . GLY A 1 81 ? -8.958 3.656 26.446 1.00 61.41 81 GLY A O 1
ATOM 588 N N . GLN A 1 82 ? -7.306 4.107 27.928 1.00 64.81 82 GLN A N 1
ATOM 589 C CA . GLN A 1 82 ? -6.878 5.376 27.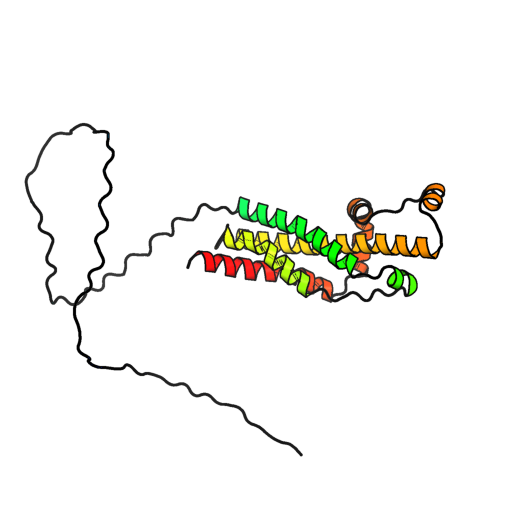345 1.00 64.81 82 GLN A CA 1
ATOM 590 C C . GLN A 1 82 ? -6.876 5.244 25.821 1.00 64.81 82 GLN A C 1
ATOM 592 O O . GLN A 1 82 ? -6.164 4.393 25.291 1.00 64.81 82 GLN A O 1
ATOM 597 N N . ASN A 1 83 ? -7.724 6.014 25.136 1.00 69.62 83 ASN A N 1
ATOM 598 C CA . ASN A 1 83 ? -7.934 5.894 23.697 1.00 69.62 83 ASN A CA 1
ATOM 599 C C . ASN A 1 83 ? -6.626 6.216 22.957 1.00 69.62 83 ASN A C 1
ATOM 601 O O . ASN A 1 83 ? -6.382 7.356 22.568 1.00 69.62 83 ASN A O 1
ATOM 605 N N . LYS A 1 84 ? -5.788 5.202 22.711 1.00 92.56 84 LYS A N 1
ATOM 606 C CA . LYS A 1 84 ? -4.548 5.295 21.922 1.00 92.56 84 LYS A CA 1
ATOM 607 C C . LYS A 1 84 ? -4.849 5.335 20.420 1.00 92.56 84 LYS A C 1
ATOM 609 O O . LYS A 1 84 ? -4.068 4.842 19.616 1.00 92.56 84 LYS A O 1
ATOM 614 N N . VAL A 1 85 ? -5.978 5.931 20.035 1.00 94.50 85 VAL A N 1
ATOM 615 C CA . VAL A 1 85 ? -6.474 5.987 18.653 1.00 94.50 85 VAL A CA 1
ATOM 616 C C . VAL A 1 85 ? -5.463 6.678 17.748 1.00 94.50 85 VAL A C 1
ATOM 618 O O . VAL A 1 85 ? -5.130 6.147 16.695 1.00 94.50 85 VAL A O 1
ATOM 621 N N . LEU A 1 86 ? -4.916 7.815 18.186 1.00 95.25 86 LEU A N 1
ATOM 622 C CA . LEU A 1 86 ? -3.915 8.546 17.410 1.00 95.25 86 LEU A CA 1
ATOM 623 C C . LEU A 1 86 ? -2.652 7.706 17.179 1.00 95.25 86 LEU A C 1
ATOM 625 O O . LEU A 1 86 ? -2.151 7.644 16.062 1.00 95.25 86 LEU A O 1
ATOM 629 N N . LEU A 1 87 ? -2.175 7.009 18.217 1.00 96.25 87 LEU A N 1
ATOM 630 C CA . LEU A 1 87 ? -1.028 6.108 18.106 1.00 96.25 87 LEU A CA 1
ATOM 631 C C . LEU A 1 87 ? -1.330 4.921 17.181 1.00 96.25 87 LEU A C 1
ATOM 633 O O . LEU A 1 87 ? -0.468 4.519 16.407 1.00 96.25 87 LEU A O 1
ATOM 637 N N . ALA A 1 88 ? -2.550 4.383 17.238 1.00 96.19 88 ALA A N 1
ATOM 638 C CA . ALA A 1 88 ? -2.999 3.297 16.376 1.00 96.19 88 ALA A CA 1
ATOM 639 C C . ALA A 1 88 ? -2.976 3.706 14.898 1.00 96.19 88 ALA A C 1
ATOM 641 O O . ALA A 1 88 ? -2.424 2.986 14.070 1.00 96.19 88 ALA A O 1
ATOM 642 N N . ILE A 1 89 ? -3.528 4.882 14.588 1.00 97.06 89 ILE A N 1
ATOM 643 C CA . ILE A 1 89 ? -3.549 5.452 13.237 1.00 97.06 89 ILE A CA 1
ATOM 644 C C . ILE A 1 89 ? -2.126 5.752 12.761 1.00 97.06 89 ILE A C 1
ATOM 646 O O . ILE A 1 89 ? -1.773 5.380 11.647 1.00 97.06 89 ILE A O 1
ATOM 650 N N . ALA A 1 90 ? -1.284 6.359 13.601 1.00 97.62 90 ALA A N 1
ATOM 651 C CA . ALA A 1 90 ? 0.108 6.643 13.255 1.00 97.62 90 ALA A CA 1
ATOM 652 C C . ALA A 1 90 ? 0.906 5.360 12.961 1.00 97.62 90 ALA A C 1
ATOM 654 O O . ALA A 1 90 ? 1.643 5.300 11.979 1.00 97.62 90 ALA A O 1
ATOM 655 N N . ALA A 1 91 ? 0.724 4.310 13.768 1.00 97.81 91 ALA A N 1
ATOM 656 C CA . ALA A 1 91 ? 1.349 3.011 13.534 1.00 97.81 91 ALA A CA 1
ATOM 657 C C . ALA A 1 91 ? 0.841 2.353 12.239 1.00 97.81 91 ALA A C 1
ATOM 659 O O . ALA A 1 91 ? 1.641 1.822 11.471 1.00 97.81 91 ALA A O 1
ATOM 660 N N . ALA A 1 92 ? -0.468 2.423 11.972 1.00 97.62 92 ALA A N 1
ATOM 661 C CA . ALA A 1 92 ? -1.063 1.920 10.736 1.00 97.62 92 ALA A CA 1
ATOM 662 C C . ALA A 1 92 ? -0.538 2.663 9.499 1.00 97.62 92 ALA A C 1
ATOM 664 O O . ALA A 1 92 ? -0.201 2.018 8.513 1.00 97.62 92 ALA A O 1
ATOM 665 N N . LEU A 1 93 ? -0.403 3.993 9.564 1.00 98.00 93 LEU A N 1
ATOM 666 C CA . LEU A 1 93 ? 0.201 4.804 8.503 1.00 98.00 93 LEU A CA 1
ATOM 667 C C . LEU A 1 93 ? 1.663 4.421 8.259 1.00 98.00 93 LEU A C 1
ATOM 669 O O . LEU A 1 93 ? 2.051 4.216 7.114 1.00 98.00 93 LEU A O 1
ATOM 673 N N . GLY A 1 94 ? 2.462 4.278 9.321 1.00 97.94 94 GLY A N 1
ATOM 674 C CA . GLY A 1 94 ? 3.860 3.857 9.201 1.00 97.94 94 GLY A CA 1
ATOM 675 C C . GLY A 1 94 ? 3.999 2.491 8.524 1.00 97.94 94 GLY A C 1
ATOM 676 O O . GLY A 1 94 ? 4.783 2.343 7.591 1.00 97.94 94 GLY A O 1
ATOM 677 N N . ILE A 1 95 ? 3.188 1.511 8.938 1.00 97.69 95 ILE A N 1
ATOM 678 C CA . ILE A 1 95 ? 3.137 0.187 8.299 1.00 97.69 95 ILE A CA 1
ATOM 679 C C . ILE A 1 95 ? 2.662 0.299 6.846 1.00 97.69 95 ILE A C 1
ATOM 681 O O . ILE A 1 95 ? 3.261 -0.311 5.966 1.00 97.69 95 ILE A O 1
ATOM 685 N N . GLY A 1 96 ? 1.627 1.095 6.580 1.00 97.19 96 GLY A N 1
ATOM 686 C CA . GLY A 1 96 ? 1.083 1.299 5.240 1.00 97.19 96 GLY A CA 1
ATOM 687 C C . GLY A 1 96 ? 2.099 1.880 4.256 1.00 97.19 96 GLY A C 1
ATOM 688 O O . GLY A 1 96 ? 2.180 1.410 3.125 1.00 97.19 96 GLY A O 1
ATOM 689 N N . ILE A 1 97 ? 2.918 2.846 4.687 1.00 97.31 97 ILE A N 1
ATOM 690 C CA . ILE A 1 97 ? 4.000 3.420 3.867 1.00 97.31 97 ILE A CA 1
ATOM 691 C C . ILE A 1 97 ? 5.062 2.363 3.550 1.00 97.31 97 ILE A C 1
ATOM 693 O O . ILE A 1 97 ? 5.513 2.266 2.413 1.00 97.31 97 ILE A O 1
ATOM 697 N N . VAL A 1 98 ? 5.455 1.546 4.530 1.00 97.38 98 VAL A N 1
ATOM 698 C CA . VAL A 1 98 ? 6.434 0.472 4.298 1.00 97.38 98 VAL A CA 1
ATOM 699 C C . VAL A 1 98 ? 5.873 -0.572 3.331 1.00 97.38 98 VAL A C 1
ATOM 701 O O . VAL A 1 98 ? 6.549 -0.953 2.378 1.00 97.38 98 VAL A O 1
ATOM 704 N N . LEU A 1 99 ? 4.632 -1.017 3.546 1.00 95.31 99 LEU A N 1
ATOM 705 C CA . LEU A 1 99 ? 4.000 -2.043 2.717 1.00 95.31 99 LEU A CA 1
ATOM 706 C C . LEU A 1 99 ? 3.745 -1.583 1.282 1.00 95.31 99 LEU A C 1
ATOM 708 O O . LEU A 1 99 ? 3.839 -2.412 0.387 1.00 95.31 99 LEU A O 1
ATOM 712 N N . LEU A 1 100 ? 3.497 -0.291 1.053 1.00 93.81 100 LEU A N 1
ATOM 713 C CA . LEU A 1 100 ? 3.416 0.303 -0.285 1.00 93.81 100 LEU A CA 1
ATOM 714 C C . LEU A 1 100 ? 4.683 0.009 -1.102 1.00 93.81 100 LEU A C 1
ATOM 716 O O . LEU A 1 100 ? 4.597 -0.533 -2.203 1.00 93.81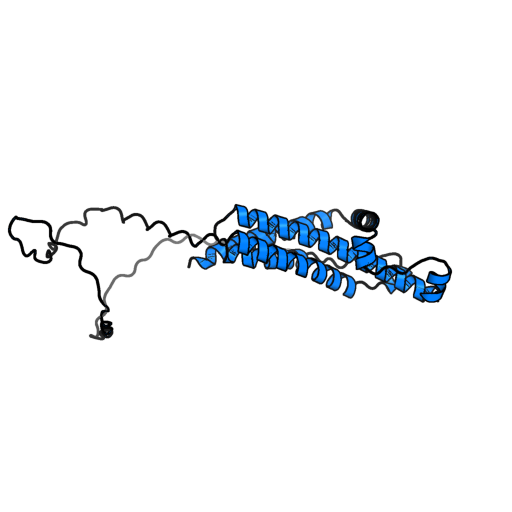 100 LEU A O 1
ATOM 720 N N . PHE A 1 101 ? 5.864 0.308 -0.550 1.00 93.94 101 PHE A N 1
ATOM 721 C CA . PHE A 1 101 ? 7.130 0.092 -1.258 1.00 93.94 101 PHE A CA 1
ATOM 722 C C . PHE A 1 101 ? 7.505 -1.385 -1.337 1.00 93.94 101 PHE A C 1
ATOM 724 O O . PHE A 1 101 ? 7.971 -1.842 -2.377 1.00 93.94 101 PHE A O 1
ATOM 731 N N . VAL A 1 102 ? 7.277 -2.146 -0.261 1.00 94.44 102 VAL A N 1
ATOM 732 C CA . VAL A 1 102 ? 7.535 -3.594 -0.248 1.00 94.44 102 VAL A CA 1
ATOM 733 C C . VAL A 1 102 ? 6.676 -4.303 -1.292 1.00 94.44 102 VAL A C 1
ATOM 735 O O . VAL A 1 102 ? 7.192 -5.146 -2.017 1.00 94.44 102 VAL A O 1
ATOM 738 N N . TYR A 1 103 ? 5.396 -3.945 -1.409 1.00 89.19 103 TYR A N 1
ATOM 739 C CA . TYR A 1 103 ? 4.505 -4.503 -2.421 1.00 89.19 103 TYR A CA 1
ATOM 740 C C . TYR A 1 103 ? 5.017 -4.220 -3.834 1.00 89.19 103 TYR A C 1
ATOM 742 O O . TYR A 1 103 ? 5.193 -5.158 -4.608 1.00 89.19 103 TYR A O 1
ATOM 750 N N . GLY A 1 104 ? 5.323 -2.958 -4.156 1.00 88.00 104 GLY A N 1
ATOM 751 C CA . GLY A 1 104 ? 5.808 -2.633 -5.497 1.00 88.00 104 GLY A CA 1
ATOM 752 C C . GLY A 1 104 ? 7.161 -3.266 -5.817 1.00 88.00 104 GLY A C 1
ATOM 753 O O . GLY A 1 104 ? 7.351 -3.752 -6.929 1.00 88.00 104 GLY A O 1
ATOM 754 N N . PHE A 1 105 ? 8.055 -3.382 -4.830 1.00 89.69 105 PHE A N 1
ATOM 755 C CA . PHE A 1 105 ? 9.307 -4.118 -4.995 1.00 89.69 105 PHE A CA 1
ATOM 756 C C . PHE A 1 105 ? 9.062 -5.606 -5.278 1.00 89.69 105 PHE A C 1
ATOM 758 O O . PHE A 1 105 ? 9.616 -6.141 -6.234 1.00 89.69 105 PHE A O 1
ATOM 765 N N . ILE A 1 106 ? 8.195 -6.267 -4.504 1.00 90.25 106 ILE A N 1
ATOM 766 C CA . ILE A 1 106 ? 7.840 -7.676 -4.723 1.00 90.25 106 ILE A CA 1
ATOM 767 C C . ILE A 1 106 ? 7.295 -7.873 -6.141 1.00 90.25 106 ILE A C 1
ATOM 769 O O . ILE A 1 106 ? 7.808 -8.718 -6.869 1.00 90.25 106 ILE A O 1
ATOM 773 N N . VAL A 1 107 ? 6.316 -7.069 -6.561 1.00 87.44 107 VAL A N 1
ATOM 774 C CA . VAL A 1 107 ? 5.735 -7.168 -7.910 1.00 87.44 107 VAL A CA 1
ATOM 775 C C . VAL A 1 107 ? 6.804 -6.962 -8.983 1.00 87.44 107 VAL A C 1
ATOM 777 O O . VAL A 1 107 ? 6.900 -7.778 -9.895 1.00 87.44 107 VAL A O 1
ATOM 780 N N . SER A 1 108 ? 7.662 -5.947 -8.836 1.00 85.06 108 SER A N 1
ATOM 781 C CA . SER A 1 108 ? 8.757 -5.698 -9.783 1.00 85.06 108 SER A CA 1
ATOM 782 C C . SER A 1 108 ? 9.766 -6.848 -9.855 1.00 85.06 108 SER A C 1
ATOM 784 O O . SER A 1 108 ? 10.302 -7.115 -10.920 1.00 85.06 108 SER A O 1
ATOM 786 N N . SER A 1 109 ? 9.996 -7.568 -8.751 1.00 88.06 109 SER A N 1
ATOM 787 C CA . SER A 1 109 ? 10.960 -8.675 -8.709 1.00 88.06 109 SER A CA 1
ATOM 788 C C . SER A 1 109 ? 10.471 -9.949 -9.401 1.00 88.06 109 SER A C 1
ATOM 790 O O . SER A 1 109 ? 11.282 -10.774 -9.807 1.00 88.06 109 SER A O 1
ATOM 792 N N . PHE A 1 110 ? 9.152 -10.111 -9.531 1.00 87.06 110 PHE A N 1
ATOM 793 C CA . PHE A 1 110 ? 8.532 -11.214 -10.268 1.00 87.06 110 PHE A CA 1
ATOM 794 C C . PHE A 1 110 ? 8.204 -10.856 -11.719 1.00 87.06 110 PHE A C 1
ATOM 796 O O . PHE A 1 110 ? 7.777 -11.724 -12.476 1.00 87.06 110 PHE A O 1
ATOM 803 N N . PHE A 1 111 ? 8.364 -9.590 -12.091 1.00 86.50 111 PHE A N 1
ATOM 804 C CA . PHE A 1 111 ? 8.122 -9.119 -13.439 1.00 86.50 111 PHE A CA 1
ATOM 805 C C . PHE A 1 111 ? 9.359 -9.354 -14.311 1.00 86.50 111 PHE A C 1
ATOM 807 O O . PHE A 1 111 ? 10.432 -8.819 -14.032 1.00 86.50 111 PHE A O 1
ATOM 814 N N . ASP A 1 112 ? 9.204 -10.136 -15.378 1.00 89.06 112 ASP A N 1
ATOM 815 C CA . ASP A 1 112 ? 10.252 -10.328 -16.378 1.00 89.06 112 ASP A CA 1
ATOM 816 C C . ASP A 1 112 ? 10.198 -9.191 -17.408 1.00 89.06 112 ASP A C 1
ATOM 818 O O . ASP A 1 112 ? 9.431 -9.216 -18.376 1.00 89.06 112 ASP A O 1
ATOM 822 N N . ALA A 1 113 ? 10.994 -8.151 -17.159 1.00 88.19 113 ALA A N 1
ATOM 823 C CA . ALA A 1 113 ? 11.045 -6.978 -18.021 1.00 88.19 113 ALA A CA 1
ATOM 824 C C . ALA A 1 113 ? 11.602 -7.280 -19.418 1.00 88.19 113 ALA A C 1
ATOM 826 O O . ALA A 1 113 ? 11.199 -6.623 -20.379 1.00 88.19 113 ALA A O 1
ATOM 827 N N . GLU A 1 114 ? 12.485 -8.274 -19.551 1.00 87.12 114 GLU A N 1
ATOM 828 C CA . GLU A 1 114 ? 13.017 -8.668 -20.855 1.00 87.12 114 GLU A CA 1
ATOM 829 C C . GLU A 1 114 ? 11.934 -9.318 -21.709 1.00 87.12 114 GLU A C 1
ATOM 831 O O . GLU A 1 114 ? 11.785 -8.984 -22.887 1.00 87.12 114 GLU A O 1
ATOM 836 N N . GLU A 1 115 ? 11.159 -10.230 -21.121 1.00 87.69 115 GLU A N 1
ATOM 837 C CA . GLU A 1 115 ? 10.073 -10.897 -21.834 1.00 87.69 115 GLU A CA 1
ATOM 838 C C . GLU A 1 115 ? 8.964 -9.910 -22.204 1.00 87.69 115 GLU A C 1
ATOM 840 O O . GLU A 1 115 ? 8.473 -9.932 -23.334 1.00 87.69 115 GLU A O 1
ATOM 845 N N . ALA A 1 116 ? 8.614 -8.987 -21.304 1.00 86.81 116 ALA A N 1
ATOM 846 C CA . ALA A 1 116 ? 7.643 -7.936 -21.598 1.00 86.81 116 ALA A CA 1
ATOM 847 C C . ALA A 1 116 ? 8.110 -7.019 -22.743 1.00 86.81 116 ALA A C 1
ATOM 849 O O . ALA A 1 116 ? 7.319 -6.699 -23.632 1.00 86.81 116 ALA A O 1
ATOM 850 N N . ALA A 1 117 ? 9.395 -6.642 -22.766 1.00 86.69 117 ALA A N 1
ATOM 851 C CA . ALA A 1 117 ? 9.971 -5.834 -23.841 1.00 86.69 117 ALA A CA 1
ATOM 852 C C . ALA A 1 117 ? 9.977 -6.569 -25.196 1.00 86.69 117 ALA A C 1
ATOM 854 O O . ALA A 1 117 ? 9.763 -5.943 -26.235 1.00 86.69 117 ALA A O 1
ATOM 855 N N . ARG A 1 118 ? 10.192 -7.894 -25.205 1.00 88.12 118 ARG A N 1
ATOM 856 C CA . ARG A 1 118 ? 10.225 -8.707 -26.437 1.00 88.12 118 ARG A CA 1
ATOM 857 C C . ARG A 1 118 ? 8.840 -9.062 -26.972 1.00 88.12 118 ARG A C 1
ATOM 859 O O . ARG A 1 118 ? 8.618 -8.978 -28.178 1.00 88.12 118 ARG A O 1
ATOM 866 N N . SER A 1 119 ? 7.942 -9.517 -26.102 1.00 88.00 119 SER A N 1
ATOM 867 C CA . SER A 1 119 ? 6.634 -10.063 -26.485 1.00 88.00 119 SER A CA 1
ATOM 868 C C . SER A 1 119 ? 5.549 -8.992 -26.609 1.00 88.00 119 SER A C 1
ATOM 870 O O . SER A 1 119 ? 4.544 -9.212 -27.284 1.00 88.00 119 SER A O 1
ATOM 872 N N . GLY A 1 120 ? 5.730 -7.834 -25.961 1.00 80.19 120 GLY A N 1
ATOM 873 C CA . GLY A 1 120 ? 4.691 -6.812 -25.831 1.00 80.19 120 GLY A CA 1
ATOM 874 C C . GLY A 1 120 ? 3.499 -7.256 -24.975 1.00 80.19 120 GLY A C 1
ATOM 875 O O . GLY A 1 120 ? 2.510 -6.531 -24.893 1.00 80.19 120 GLY A O 1
ATOM 876 N N . SER A 1 121 ? 3.573 -8.434 -24.344 1.00 74.75 121 SER A N 1
ATOM 877 C CA . SER A 1 121 ? 2.554 -8.963 -23.443 1.00 74.75 121 SER A CA 1
ATOM 878 C C . SER A 1 121 ? 3.158 -9.219 -22.071 1.00 74.75 121 SER A C 1
ATOM 880 O O . SER A 1 121 ? 4.070 -10.026 -21.921 1.00 74.75 121 SER A O 1
ATOM 882 N N . SER A 1 122 ? 2.627 -8.556 -21.053 1.00 67.44 122 SER A N 1
ATOM 883 C CA . SER A 1 122 ? 2.925 -8.858 -19.661 1.00 67.44 122 SER A CA 1
ATOM 884 C C . SER A 1 122 ? 1.901 -9.862 -19.134 1.00 67.44 122 SER A C 1
ATOM 886 O O . SER A 1 122 ? 0.722 -9.546 -18.971 1.00 67.44 122 SER A O 1
ATOM 888 N N . GLU A 1 123 ? 2.333 -11.090 -18.843 1.00 74.19 123 GLU A N 1
ATOM 889 C CA . GLU A 1 123 ? 1.535 -11.984 -18.003 1.00 74.19 123 GLU A CA 1
ATOM 890 C C . GLU A 1 123 ? 1.553 -11.427 -16.577 1.00 74.19 123 GLU A C 1
ATOM 892 O O . GLU A 1 123 ? 2.505 -11.623 -15.824 1.00 74.19 123 GLU A O 1
ATOM 897 N N . TYR A 1 124 ? 0.517 -10.674 -16.207 1.00 64.38 124 TYR A N 1
ATOM 898 C CA . TYR A 1 124 ? 0.388 -10.164 -14.847 1.00 64.38 124 TYR A CA 1
ATOM 899 C C . TYR A 1 124 ? 0.107 -11.328 -13.894 1.00 64.38 124 TYR A C 1
ATOM 901 O O . TYR A 1 124 ? -0.955 -11.955 -13.990 1.00 64.38 124 TYR A O 1
ATOM 909 N N . PRO A 1 125 ? 0.999 -11.623 -12.930 1.00 66.81 125 PRO A N 1
ATOM 910 C CA . PRO A 1 125 ? 0.681 -12.620 -11.929 1.00 66.81 125 PRO A CA 1
ATOM 911 C C . PRO A 1 125 ? -0.486 -12.082 -11.092 1.00 66.81 125 PRO A C 1
ATOM 913 O O . PRO A 1 125 ? -0.485 -10.934 -10.648 1.00 66.81 125 PRO A O 1
ATOM 916 N N . GLN A 1 126 ? -1.528 -12.889 -10.902 1.00 64.81 126 GLN A N 1
ATOM 917 C CA . GLN A 1 126 ? -2.715 -12.477 -10.152 1.00 64.81 126 GLN A CA 1
ATOM 918 C C . GLN A 1 126 ? -2.392 -12.405 -8.650 1.00 64.81 126 GLN A C 1
ATOM 920 O O . GLN A 1 126 ? -2.497 -13.387 -7.914 1.00 64.81 126 GLN A O 1
ATOM 925 N N . TRP A 1 127 ? -1.992 -11.223 -8.175 1.00 70.12 127 TRP A N 1
ATOM 926 C CA . TRP A 1 127 ? -1.533 -10.984 -6.799 1.00 70.12 127 TRP A CA 1
ATOM 927 C C . TRP A 1 127 ? -2.652 -10.710 -5.784 1.00 70.12 127 TRP A C 1
ATOM 929 O O . TRP A 1 127 ? -2.412 -10.106 -4.739 1.00 70.12 127 TRP A O 1
ATOM 939 N N . THR A 1 128 ? -3.876 -11.187 -6.018 1.00 75.25 128 THR A N 1
ATOM 940 C CA . THR A 1 128 ? -5.039 -10.958 -5.136 1.00 75.25 128 THR A CA 1
ATOM 941 C C . THR A 1 128 ? -4.761 -11.261 -3.659 1.00 75.25 128 THR A C 1
ATOM 943 O O . THR A 1 128 ? -5.253 -10.574 -2.763 1.00 75.25 128 THR A O 1
ATOM 946 N N . TYR A 1 129 ? -3.938 -12.274 -3.386 1.00 85.25 129 TYR A N 1
ATOM 947 C CA . TYR A 1 129 ? -3.564 -12.660 -2.026 1.00 85.25 129 TYR A CA 1
ATOM 948 C C . TYR A 1 129 ? -2.742 -11.589 -1.295 1.00 85.25 129 TYR A C 1
ATOM 950 O O . TYR A 1 129 ? -2.864 -11.456 -0.076 1.00 85.25 129 TYR A O 1
ATOM 958 N N . ALA A 1 130 ? -1.949 -10.791 -2.013 1.00 89.50 130 ALA A N 1
ATOM 959 C CA . ALA A 1 130 ? -1.133 -9.739 -1.419 1.00 89.50 130 ALA A CA 1
ATOM 960 C C . ALA A 1 130 ? -2.000 -8.616 -0.830 1.00 89.50 130 ALA A C 1
ATOM 962 O O . ALA A 1 130 ? -1.735 -8.175 0.287 1.00 89.50 130 ALA A O 1
ATOM 963 N N . ALA A 1 131 ? -3.089 -8.230 -1.504 1.00 89.12 131 ALA A N 1
ATOM 964 C CA . ALA A 1 131 ? -4.021 -7.212 -1.009 1.00 89.12 131 ALA A CA 1
ATOM 965 C C . ALA A 1 131 ? -4.632 -7.595 0.352 1.00 89.12 131 ALA A C 1
ATOM 967 O O . ALA A 1 131 ? -4.723 -6.765 1.261 1.00 89.12 131 ALA A O 1
ATOM 968 N N . VAL A 1 132 ? -4.993 -8.874 0.526 1.00 93.00 132 VAL A N 1
ATOM 969 C CA . VAL A 1 132 ? -5.512 -9.405 1.799 1.00 93.00 132 VAL A CA 1
ATOM 970 C C . VAL A 1 132 ? -4.463 -9.289 2.904 1.00 93.00 132 VAL A C 1
ATOM 972 O O . VAL A 1 132 ? -4.773 -8.829 4.004 1.00 93.00 132 VAL A O 1
ATOM 975 N N . VAL A 1 133 ? -3.219 -9.686 2.617 1.00 94.62 133 VAL A N 1
ATOM 976 C CA . VAL A 1 133 ? -2.113 -9.645 3.584 1.00 94.62 133 VAL A CA 1
ATOM 977 C C . VAL A 1 133 ? -1.783 -8.205 3.975 1.00 94.62 133 VAL A C 1
ATOM 979 O O . VAL A 1 133 ? -1.666 -7.913 5.165 1.00 94.62 133 VAL A O 1
ATOM 982 N N . VAL A 1 134 ? -1.700 -7.287 3.008 1.00 93.81 134 VAL A N 1
ATOM 983 C CA . VAL A 1 134 ? -1.439 -5.861 3.259 1.00 93.81 134 VAL A CA 1
ATOM 984 C C . VAL A 1 134 ? -2.533 -5.260 4.141 1.00 93.81 134 VAL A C 1
ATOM 986 O O . VAL A 1 134 ? -2.231 -4.672 5.183 1.00 93.81 134 VAL A O 1
ATOM 989 N N . GLY A 1 135 ? -3.805 -5.471 3.785 1.00 94.06 135 GLY A N 1
ATOM 990 C CA . GLY A 1 135 ? -4.938 -4.996 4.579 1.00 94.06 135 GLY A CA 1
ATOM 991 C C . GLY A 1 135 ? -4.933 -5.550 6.005 1.00 94.06 135 GLY A C 1
ATOM 992 O O . GLY A 1 135 ? -5.109 -4.803 6.970 1.00 94.06 135 GLY A O 1
ATOM 993 N N . ALA A 1 136 ? -4.652 -6.846 6.156 1.00 96.94 136 ALA A N 1
ATOM 994 C CA . ALA A 1 136 ? -4.545 -7.494 7.457 1.00 96.94 136 ALA A CA 1
ATOM 995 C C . ALA A 1 136 ? -3.437 -6.883 8.330 1.00 96.94 136 ALA A C 1
ATOM 997 O O . ALA A 1 136 ? -3.679 -6.576 9.499 1.00 96.94 136 ALA A O 1
ATOM 998 N N . LEU A 1 137 ? -2.238 -6.673 7.777 1.00 97.19 137 LEU A N 1
ATOM 999 C CA . LEU A 1 137 ? -1.090 -6.137 8.514 1.00 97.19 137 LEU A CA 1
ATOM 1000 C C . LEU A 1 137 ? -1.319 -4.695 8.988 1.00 97.19 137 LEU A C 1
ATOM 1002 O O . LEU A 1 137 ? -1.013 -4.376 10.139 1.00 97.19 137 LEU A O 1
ATOM 1006 N N . ILE A 1 138 ? -1.911 -3.845 8.146 1.00 97.25 138 ILE A N 1
ATOM 1007 C CA . ILE A 1 138 ? -2.242 -2.449 8.490 1.00 97.25 138 ILE A CA 1
ATOM 1008 C C . ILE A 1 138 ? -3.270 -2.387 9.630 1.00 97.25 138 ILE A C 1
ATOM 1010 O O . ILE A 1 138 ? -3.217 -1.498 10.483 1.00 97.25 138 ILE A O 1
ATOM 1014 N N . ALA A 1 139 ? -4.187 -3.352 9.693 1.00 96.81 139 ALA A N 1
ATOM 1015 C CA . ALA A 1 139 ? -5.235 -3.404 10.705 1.00 96.81 139 ALA A CA 1
ATOM 1016 C C . ALA A 1 139 ? -4.785 -3.897 12.089 1.00 96.81 139 ALA A C 1
ATOM 1018 O O . ALA A 1 139 ? -5.473 -3.630 13.079 1.00 96.81 139 ALA A O 1
ATOM 1019 N N . LEU A 1 140 ? -3.642 -4.582 12.197 1.00 97.25 140 LEU A N 1
ATOM 1020 C CA . LEU A 1 140 ? -3.123 -5.087 13.475 1.00 97.25 140 LEU A CA 1
ATOM 1021 C C . LEU A 1 140 ? -2.973 -4.002 14.560 1.00 97.25 140 LEU A C 1
ATOM 1023 O O . LEU A 1 140 ? -3.529 -4.185 15.650 1.00 97.25 140 LEU A O 1
ATOM 1027 N N . PRO A 1 141 ? -2.270 -2.871 14.326 1.00 96.62 141 PRO A N 1
ATOM 1028 C CA . PRO A 1 141 ? -2.168 -1.809 15.327 1.00 96.62 141 PRO A CA 1
ATOM 1029 C C . PRO A 1 141 ? -3.532 -1.203 15.670 1.00 96.62 141 PRO A C 1
ATOM 1031 O O . PRO A 1 141 ? -3.778 -0.898 16.834 1.00 96.62 141 PRO A O 1
ATOM 1034 N N . ILE A 1 142 ? -4.434 -1.078 14.692 1.00 96.19 142 ILE A N 1
ATOM 1035 C CA . ILE A 1 142 ? -5.781 -0.535 14.889 1.00 96.19 142 ILE A CA 1
ATOM 1036 C C . ILE A 1 142 ? -6.589 -1.417 15.844 1.00 96.19 142 ILE A C 1
ATOM 1038 O O . ILE A 1 142 ? -7.104 -0.928 16.849 1.00 96.19 142 ILE A O 1
ATOM 1042 N N . GLY A 1 143 ? -6.653 -2.723 15.576 1.00 94.69 143 GLY A N 1
ATOM 1043 C CA . GLY A 1 143 ? -7.375 -3.665 16.427 1.00 94.69 143 GLY A CA 1
ATOM 1044 C C . GL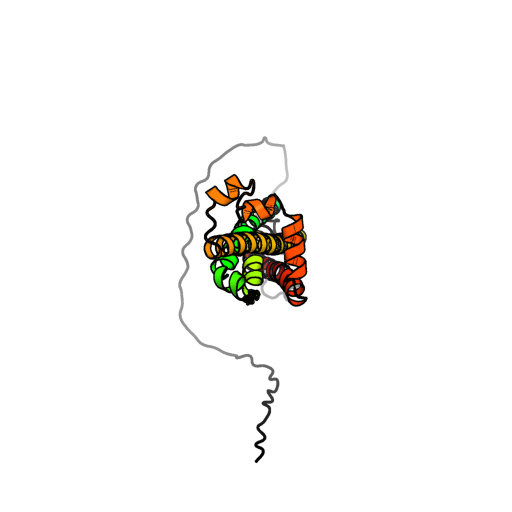Y A 1 143 ? -6.803 -3.739 17.843 1.00 94.69 143 GLY A C 1
ATOM 1045 O O . GLY A 1 143 ? -7.564 -3.790 18.806 1.00 94.69 143 GLY A O 1
ATOM 1046 N N . LYS A 1 144 ? -5.470 -3.694 17.980 1.00 94.62 144 LYS A N 1
ATOM 1047 C CA . LYS A 1 144 ? -4.780 -3.834 19.271 1.00 94.62 144 LYS A CA 1
ATOM 1048 C C . LYS A 1 144 ? -4.815 -2.566 20.132 1.00 94.62 144 LYS A C 1
ATOM 1050 O O . LYS A 1 144 ? -4.887 -2.665 21.353 1.00 94.62 144 LYS A O 1
ATOM 1055 N N . LEU A 1 145 ? -4.707 -1.382 19.529 1.00 94.62 145 LEU A N 1
ATOM 1056 C CA . LEU A 1 145 ? -4.545 -0.111 20.254 1.00 94.62 145 LEU A CA 1
ATOM 1057 C C . LEU A 1 145 ? -5.836 0.710 20.348 1.00 94.62 145 LEU A C 1
ATOM 1059 O O . LEU A 1 145 ? -5.940 1.571 21.222 1.00 94.62 145 LEU A O 1
ATOM 1063 N N . ALA A 1 146 ? -6.810 0.454 19.474 1.00 94.06 146 ALA A N 1
ATOM 1064 C CA . ALA A 1 146 ? -8.097 1.143 19.449 1.00 94.06 146 ALA A CA 1
ATOM 1065 C C . ALA A 1 146 ? -9.277 0.148 19.387 1.00 94.06 146 ALA A C 1
ATOM 1067 O O . ALA A 1 146 ? -10.103 0.219 18.468 1.00 94.06 146 ALA A O 1
ATOM 1068 N N . PRO A 1 147 ? -9.386 -0.797 20.343 1.00 93.06 147 PRO A N 1
ATOM 1069 C CA . PRO A 1 147 ? -10.467 -1.774 20.335 1.00 93.06 147 PRO A CA 1
ATOM 1070 C C . PRO A 1 147 ? -11.833 -1.077 20.420 1.00 93.06 147 PRO A C 1
ATOM 1072 O O . PRO A 1 147 ? -12.012 -0.122 21.174 1.00 93.06 147 PRO A O 1
ATOM 1075 N N . ARG A 1 148 ? -12.812 -1.572 19.649 1.00 90.56 148 ARG A N 1
ATOM 1076 C CA . ARG A 1 148 ? -14.207 -1.084 19.591 1.00 90.56 148 ARG A CA 1
ATOM 1077 C C . ARG A 1 148 ? -14.382 0.358 19.102 1.00 90.56 148 ARG A C 1
ATOM 1079 O O . ARG A 1 148 ? -15.488 0.890 19.167 1.00 90.56 148 ARG A O 1
ATOM 1086 N N . ASN A 1 149 ? -13.334 0.983 18.572 1.00 93.06 149 ASN A N 1
ATOM 1087 C CA . ASN A 1 149 ? -13.450 2.286 17.938 1.00 93.06 149 ASN A CA 1
ATOM 1088 C C . ASN A 1 149 ? -13.716 2.120 16.434 1.00 93.06 149 ASN A C 1
ATOM 1090 O O . ASN A 1 149 ? -12.790 1.973 15.638 1.00 93.06 149 ASN A O 1
ATOM 1094 N N . TRP A 1 150 ? -14.990 2.178 16.041 1.00 94.12 150 TRP A N 1
ATOM 1095 C CA . TRP A 1 150 ? -15.394 2.084 14.633 1.00 94.12 150 TRP A CA 1
ATOM 1096 C C . TRP A 1 150 ? -14.774 3.169 13.745 1.00 94.12 150 TRP A C 1
ATOM 1098 O O . TRP A 1 150 ? -14.470 2.900 12.586 1.00 94.12 150 TRP A O 1
ATOM 1108 N N . GLY A 1 151 ? -14.522 4.365 14.289 1.00 95.50 151 GLY A N 1
ATOM 1109 C CA . GLY A 1 151 ? -13.813 5.425 13.572 1.00 95.50 151 GLY A CA 1
ATOM 1110 C C . GLY A 1 151 ? -12.370 5.033 13.246 1.00 95.50 151 GLY A C 1
ATOM 1111 O O . GLY A 1 151 ? -11.917 5.229 12.122 1.00 95.50 151 GLY A O 1
ATOM 1112 N N . ALA A 1 152 ? -11.669 4.400 14.191 1.00 96.00 152 ALA A N 1
ATOM 1113 C CA . ALA A 1 152 ? -10.326 3.872 13.958 1.00 96.00 152 ALA A CA 1
ATOM 1114 C C . ALA A 1 152 ? -10.332 2.721 12.939 1.00 96.00 152 ALA A C 1
ATOM 1116 O O . ALA A 1 152 ? -9.412 2.619 12.133 1.00 96.00 152 ALA A O 1
ATOM 1117 N N . TYR A 1 153 ? -11.374 1.882 12.937 1.00 96.44 153 TYR A N 1
ATOM 1118 C CA . TYR A 1 153 ? -11.512 0.778 11.978 1.00 96.44 153 TYR A CA 1
ATOM 1119 C C . TYR A 1 153 ? -11.712 1.304 10.557 1.00 96.44 153 TYR A C 1
ATOM 1121 O O . TYR A 1 153 ? -11.022 0.865 9.640 1.00 96.44 153 TYR A O 1
ATOM 1129 N N . ALA A 1 154 ? -12.592 2.294 10.389 1.00 97.44 154 ALA A N 1
ATOM 1130 C CA . ALA A 1 154 ? -12.785 2.974 9.115 1.00 97.44 154 ALA A CA 1
ATOM 1131 C C . ALA A 1 154 ? -11.498 3.670 8.644 1.00 97.44 154 ALA A C 1
ATOM 1133 O O . ALA A 1 154 ? -11.114 3.521 7.487 1.00 97.44 15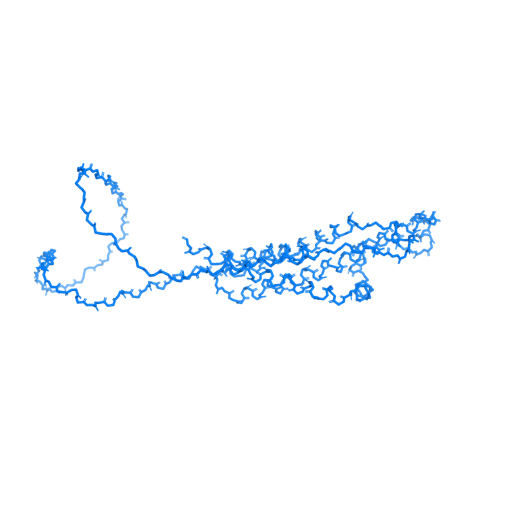4 ALA A O 1
ATOM 1134 N N . ALA A 1 155 ? -10.786 4.361 9.542 1.00 97.1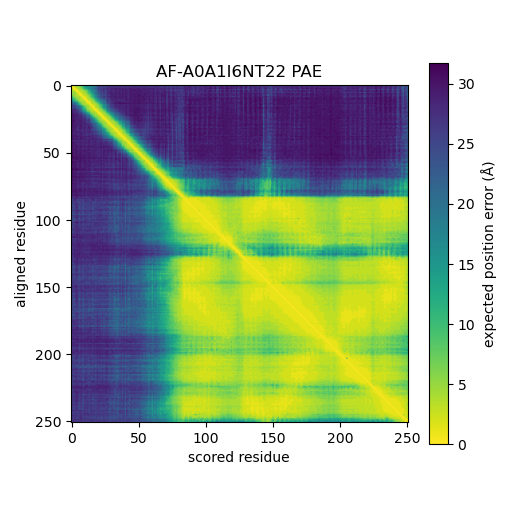9 155 ALA A N 1
ATOM 1135 C CA . ALA A 1 155 ? -9.499 4.976 9.218 1.00 97.19 155 ALA A CA 1
ATOM 1136 C C . ALA A 1 155 ? -8.465 3.933 8.761 1.00 97.19 155 ALA A C 1
ATOM 1138 O O . ALA A 1 155 ? -7.814 4.127 7.739 1.00 97.19 155 ALA A O 1
ATOM 1139 N N . GLY A 1 156 ? -8.356 2.800 9.462 1.00 97.31 156 GLY A N 1
ATOM 1140 C CA . GLY A 1 156 ? -7.485 1.690 9.067 1.00 97.31 156 GLY A CA 1
ATOM 1141 C C . GLY A 1 156 ? -7.827 1.121 7.688 1.00 97.31 156 GLY A C 1
ATOM 1142 O O . GLY A 1 156 ? -6.926 0.859 6.897 1.00 97.31 156 GLY A O 1
ATOM 1143 N N . ALA A 1 157 ? -9.117 0.991 7.370 1.00 97.62 157 ALA A N 1
ATOM 1144 C CA . ALA A 1 157 ? -9.574 0.549 6.055 1.00 97.62 157 ALA A CA 1
ATOM 1145 C C . ALA A 1 157 ? -9.187 1.538 4.945 1.00 97.62 157 ALA A C 1
ATOM 1147 O O . ALA A 1 157 ? -8.680 1.124 3.906 1.00 97.62 157 ALA A O 1
ATOM 1148 N N . VAL A 1 158 ? -9.358 2.844 5.177 1.00 98.00 158 VAL A N 1
ATOM 1149 C CA . VAL A 1 158 ? -8.938 3.889 4.226 1.00 98.00 158 VAL A CA 1
ATOM 1150 C C . VAL A 1 158 ? -7.423 3.868 4.020 1.00 98.00 158 VAL A C 1
ATOM 1152 O O . VAL A 1 158 ? -6.967 3.944 2.884 1.00 98.00 158 VAL A O 1
ATOM 1155 N N . ILE A 1 159 ? -6.639 3.712 5.091 1.00 97.88 159 ILE A N 1
ATOM 1156 C CA . ILE A 1 159 ? -5.178 3.588 4.989 1.00 97.88 159 ILE A CA 1
ATOM 1157 C C . ILE A 1 159 ? -4.808 2.358 4.157 1.00 97.88 159 ILE A C 1
ATOM 1159 O O . ILE A 1 159 ? -3.991 2.472 3.253 1.00 97.88 159 ILE A O 1
ATOM 1163 N N . ALA A 1 160 ? -5.439 1.207 4.405 1.00 97.38 160 ALA A N 1
ATOM 1164 C CA . ALA A 1 160 ? -5.188 -0.010 3.636 1.00 97.38 160 ALA A CA 1
ATOM 1165 C C . ALA A 1 160 ? -5.506 0.152 2.144 1.00 97.38 160 ALA A C 1
ATOM 1167 O O . ALA A 1 160 ? -4.715 -0.274 1.305 1.00 97.38 160 ALA A O 1
ATOM 1168 N N . LEU A 1 161 ? -6.625 0.805 1.822 1.00 96.38 161 LEU A N 1
ATOM 1169 C CA . LEU A 1 161 ? -7.008 1.126 0.449 1.00 96.38 161 LEU A CA 1
ATOM 1170 C C . LEU A 1 161 ? -5.952 2.007 -0.235 1.00 96.38 161 LEU A C 1
ATOM 1172 O O . LEU A 1 161 ? -5.476 1.668 -1.314 1.00 96.38 161 LEU A O 1
ATOM 1176 N N . LEU A 1 162 ? -5.562 3.113 0.407 1.00 96.12 162 LEU A N 1
ATOM 1177 C CA . LEU A 1 162 ? -4.576 4.048 -0.142 1.00 96.12 162 LEU A CA 1
ATOM 1178 C C . LEU A 1 162 ? -3.198 3.401 -0.295 1.00 96.12 162 LEU A C 1
ATOM 1180 O O . LEU A 1 162 ? -2.555 3.583 -1.322 1.00 96.12 162 LEU A O 1
ATOM 1184 N N . SER A 1 163 ? -2.749 2.628 0.694 1.00 95.44 163 SER A N 1
ATOM 1185 C CA . SER A 1 163 ? -1.466 1.927 0.635 1.00 95.44 163 SER A CA 1
ATOM 1186 C C . SER A 1 163 ? -1.420 0.894 -0.484 1.00 95.44 163 SER A C 1
ATOM 1188 O O . SER A 1 163 ? -0.415 0.825 -1.184 1.00 95.44 163 SER A O 1
ATOM 1190 N N . MET A 1 164 ? -2.495 0.123 -0.675 1.00 93.62 164 MET A N 1
ATOM 1191 C CA . MET A 1 164 ? -2.582 -0.846 -1.768 1.00 93.62 164 MET A CA 1
ATOM 1192 C C . MET A 1 164 ? -2.559 -0.141 -3.126 1.00 93.62 164 MET A C 1
ATOM 1194 O O . MET A 1 164 ? -1.729 -0.457 -3.972 1.00 93.62 164 MET A O 1
ATOM 1198 N N . PHE A 1 165 ? -3.421 0.863 -3.301 1.00 94.19 165 PHE A N 1
ATOM 1199 C CA . PHE A 1 165 ? -3.529 1.612 -4.549 1.00 94.19 165 PHE A CA 1
ATOM 1200 C C . PHE A 1 165 ? -2.211 2.304 -4.928 1.00 94.19 165 PHE A C 1
ATOM 1202 O O . PHE A 1 165 ? -1.718 2.153 -6.042 1.00 94.19 165 PHE A O 1
ATOM 1209 N N . LEU A 1 166 ? -1.581 3.009 -3.986 1.00 95.56 166 LEU A N 1
ATOM 1210 C CA . LEU A 1 166 ? -0.285 3.641 -4.231 1.00 95.56 166 LEU A CA 1
ATOM 1211 C C . LEU A 1 166 ? 0.839 2.612 -4.438 1.00 95.56 166 LEU A C 1
ATOM 1213 O O . LEU A 1 166 ? 1.781 2.889 -5.175 1.00 95.56 166 LEU A O 1
ATOM 1217 N N . GLY A 1 167 ? 0.745 1.434 -3.815 1.00 94.19 167 GLY A N 1
ATOM 1218 C CA . GLY A 1 167 ? 1.681 0.333 -4.032 1.00 94.19 167 GLY A CA 1
ATOM 1219 C C . GLY A 1 167 ? 1.618 -0.204 -5.462 1.00 94.19 167 GLY A C 1
ATOM 1220 O O . GLY A 1 167 ? 2.661 -0.464 -6.054 1.00 94.19 167 GLY A O 1
ATOM 1221 N N . GLU A 1 168 ? 0.421 -0.322 -6.042 1.00 93.25 168 GLU A N 1
ATOM 1222 C CA . GLU A 1 168 ? 0.242 -0.696 -7.453 1.00 93.25 168 GLU A CA 1
ATOM 1223 C C . GLU A 1 168 ? 0.788 0.361 -8.414 1.00 93.25 168 GLU A C 1
ATOM 1225 O O . GLU A 1 168 ? 1.439 0.019 -9.403 1.00 93.25 168 GLU A O 1
ATOM 1230 N N . LEU A 1 169 ? 0.588 1.645 -8.112 1.00 94.94 169 LEU A N 1
ATOM 1231 C CA . LEU A 1 169 ? 1.181 2.725 -8.902 1.00 94.94 169 LEU A CA 1
ATOM 1232 C C . LEU A 1 169 ? 2.709 2.697 -8.832 1.00 94.94 169 LEU A C 1
ATOM 1234 O O . LEU A 1 169 ? 3.378 2.822 -9.855 1.00 94.94 169 LEU A O 1
ATOM 1238 N N . PHE A 1 170 ? 3.274 2.466 -7.646 1.00 95.88 170 PHE A N 1
ATOM 1239 C CA . PHE A 1 170 ? 4.718 2.318 -7.499 1.00 95.88 170 PHE A CA 1
ATOM 1240 C C . PHE A 1 170 ? 5.241 1.082 -8.245 1.00 95.88 170 PHE A C 1
ATOM 1242 O O . PHE A 1 170 ? 6.242 1.180 -8.947 1.00 95.88 170 PHE A O 1
ATOM 1249 N N . ALA A 1 171 ? 4.531 -0.051 -8.180 1.00 93.19 171 ALA A N 1
ATOM 1250 C CA . ALA A 1 171 ? 4.854 -1.243 -8.964 1.00 93.19 171 ALA A CA 1
ATOM 1251 C C . ALA A 1 171 ? 4.872 -0.944 -10.471 1.00 93.19 171 ALA A C 1
ATOM 1253 O O . ALA A 1 171 ? 5.803 -1.335 -11.169 1.00 93.19 171 ALA A O 1
ATOM 1254 N N . THR A 1 172 ? 3.867 -0.211 -10.959 1.00 93.25 172 THR A N 1
ATOM 1255 C CA . THR A 1 172 ? 3.751 0.203 -12.365 1.00 93.25 172 THR A CA 1
ATOM 1256 C C . THR A 1 172 ? 4.937 1.068 -12.779 1.00 93.25 172 THR A C 1
ATOM 1258 O O . THR A 1 172 ? 5.583 0.784 -13.783 1.00 93.25 172 THR A O 1
ATOM 1261 N N . ALA A 1 173 ? 5.301 2.055 -11.959 1.00 95.81 173 ALA A N 1
ATOM 1262 C CA . ALA A 1 173 ? 6.479 2.886 -12.189 1.00 95.81 173 ALA A CA 1
ATOM 1263 C C . ALA A 1 173 ? 7.784 2.065 -12.223 1.00 95.81 173 ALA A C 1
ATOM 1265 O O . ALA A 1 173 ? 8.646 2.291 -13.073 1.00 95.81 173 ALA A O 1
ATOM 1266 N N . SER A 1 174 ? 7.935 1.090 -11.320 1.00 94.94 174 SER A N 1
ATOM 1267 C CA . SER A 1 174 ? 9.082 0.176 -11.314 1.00 94.94 174 SER A CA 1
ATOM 1268 C C . SER A 1 174 ? 9.129 -0.717 -12.555 1.00 94.94 174 SER A C 1
ATOM 1270 O O . SER A 1 174 ? 10.212 -0.919 -13.098 1.00 94.94 174 SER A O 1
ATOM 1272 N N . MET A 1 175 ? 7.984 -1.214 -13.031 1.00 92.56 175 MET A N 1
ATOM 1273 C CA . MET A 1 175 ? 7.909 -2.006 -14.263 1.00 92.56 175 MET A CA 1
ATOM 1274 C C . MET A 1 175 ? 8.293 -1.174 -15.488 1.00 92.56 175 MET A C 1
ATOM 1276 O O . MET A 1 175 ? 9.119 -1.628 -16.269 1.00 92.56 175 MET A O 1
ATOM 1280 N N . ILE A 1 176 ? 7.776 0.054 -15.624 1.00 93.69 176 ILE A N 1
ATOM 1281 C CA . ILE A 1 176 ? 8.138 0.965 -16.727 1.00 93.69 176 ILE A CA 1
ATOM 1282 C C . ILE A 1 176 ? 9.653 1.191 -16.755 1.00 93.69 176 ILE A C 1
ATOM 1284 O O . ILE A 1 176 ? 10.282 1.004 -17.792 1.00 93.69 176 ILE A O 1
ATOM 1288 N N . SER A 1 177 ? 10.246 1.501 -15.598 1.00 94.75 177 SER A N 1
ATOM 1289 C CA . SER A 1 177 ? 11.698 1.660 -15.452 1.00 94.75 177 SER A CA 1
ATOM 1290 C C . SER A 1 177 ? 12.473 0.406 -15.883 1.00 94.75 177 SER A C 1
ATOM 1292 O O . SER A 1 177 ? 13.476 0.506 -16.588 1.00 94.75 177 SER A O 1
ATOM 1294 N N . GLY A 1 178 ? 11.994 -0.783 -15.502 1.00 93.25 178 GLY A N 1
ATOM 1295 C CA . GLY A 1 178 ? 12.604 -2.057 -15.888 1.00 93.25 178 GLY A CA 1
ATOM 1296 C C . GLY A 1 178 ? 12.503 -2.353 -17.387 1.00 93.25 178 GLY A C 1
ATOM 1297 O O . GLY A 1 178 ? 13.492 -2.758 -17.991 1.00 93.25 178 GLY A O 1
ATOM 1298 N N . ILE A 1 179 ? 11.335 -2.120 -17.996 1.00 91.81 179 ILE A N 1
ATOM 1299 C CA . ILE A 1 179 ? 11.105 -2.316 -19.438 1.00 91.81 179 ILE A CA 1
ATOM 1300 C C . ILE A 1 179 ? 12.001 -1.382 -20.248 1.00 91.81 179 ILE A C 1
ATOM 1302 O O . ILE A 1 179 ? 12.619 -1.813 -21.218 1.00 91.81 179 ILE A O 1
ATOM 1306 N N . GLU A 1 180 ? 12.092 -0.114 -19.847 1.00 92.06 180 GLU A N 1
ATOM 1307 C CA . GLU A 1 180 ? 12.936 0.873 -20.516 1.00 92.06 180 GLU A CA 1
ATOM 1308 C C . GLU A 1 180 ? 14.409 0.443 -20.482 1.00 92.06 180 GLU A C 1
ATOM 1310 O O . GLU A 1 180 ? 15.076 0.442 -21.516 1.00 92.06 180 GLU A O 1
ATOM 1315 N N . SER A 1 181 ? 14.889 -0.010 -19.318 1.00 92.62 181 SER A N 1
ATOM 1316 C CA . SER A 1 181 ? 16.243 -0.553 -19.168 1.00 92.62 181 SER A CA 1
ATOM 1317 C C . SER A 1 181 ? 16.473 -1.768 -20.071 1.00 92.62 181 SER A C 1
ATOM 1319 O O . SER A 1 181 ? 17.468 -1.814 -20.789 1.00 92.62 181 SER A O 1
ATOM 1321 N N . ALA A 1 182 ? 15.546 -2.731 -20.083 1.00 93.06 182 ALA A N 1
ATOM 1322 C CA . ALA A 1 182 ? 15.662 -3.935 -20.905 1.00 93.06 182 ALA A CA 1
ATOM 1323 C C . ALA A 1 182 ? 15.655 -3.613 -22.411 1.00 93.06 182 ALA A C 1
ATOM 1325 O O . ALA A 1 182 ? 16.396 -4.215 -23.191 1.00 93.06 182 ALA A O 1
ATOM 1326 N N . PHE A 1 183 ? 14.849 -2.634 -22.829 1.00 92.12 183 PHE A N 1
ATOM 1327 C CA . PHE A 1 183 ? 14.814 -2.168 -24.211 1.00 92.12 183 PHE A CA 1
ATOM 1328 C C . PHE A 1 183 ? 16.134 -1.502 -24.622 1.00 92.12 183 PHE A C 1
ATOM 1330 O O . PHE A 1 183 ? 16.638 -1.770 -25.714 1.00 92.12 183 PHE A O 1
ATOM 1337 N N . MET A 1 184 ? 16.723 -0.667 -23.758 1.00 92.31 184 MET A N 1
ATOM 1338 C CA . MET A 1 184 ? 18.031 -0.051 -24.021 1.00 92.31 184 MET A CA 1
ATOM 1339 C C . MET A 1 184 ? 19.128 -1.100 -24.188 1.00 92.31 184 MET A C 1
ATOM 1341 O O . MET A 1 184 ? 19.889 -1.034 -25.156 1.00 92.31 184 MET A O 1
ATOM 1345 N N . ASP A 1 185 ? 19.150 -2.104 -23.310 1.00 93.62 185 ASP A N 1
ATOM 1346 C CA . ASP A 1 185 ? 20.096 -3.215 -23.394 1.00 93.62 185 ASP A CA 1
ATOM 1347 C C . ASP A 1 185 ? 19.932 -3.988 -24.712 1.00 93.62 185 ASP A C 1
ATOM 1349 O O . ASP A 1 185 ? 20.920 -4.310 -25.375 1.00 93.62 185 ASP A O 1
ATOM 1353 N N . GLN A 1 186 ? 18.692 -4.218 -25.159 1.00 92.38 186 GLN A N 1
ATOM 1354 C CA . GLN A 1 186 ? 18.412 -4.878 -26.437 1.00 92.38 186 GLN A CA 1
ATOM 1355 C C . GLN A 1 186 ? 18.882 -4.059 -27.650 1.00 92.38 186 GLN A C 1
ATOM 1357 O O . GLN A 1 186 ? 19.328 -4.634 -28.645 1.00 92.38 186 GLN A O 1
ATOM 1362 N N . GLN A 1 187 ? 18.793 -2.729 -27.582 1.00 93.94 187 GLN A N 1
ATOM 1363 C CA . GLN A 1 187 ? 19.294 -1.828 -28.625 1.00 93.94 187 GLN A CA 1
ATOM 1364 C C . GLN A 1 187 ? 20.811 -1.591 -28.529 1.00 93.94 187 GLN A C 1
ATOM 1366 O O . GLN A 1 187 ? 21.386 -0.949 -29.409 1.00 93.94 187 GLN A O 1
ATOM 1371 N N . GLY A 1 188 ? 21.470 -2.092 -27.478 1.00 94.56 188 GLY A N 1
ATOM 1372 C CA . GLY A 1 188 ? 22.881 -1.826 -27.203 1.00 94.56 188 GLY A CA 1
ATOM 1373 C C . GLY A 1 188 ? 23.172 -0.350 -26.916 1.00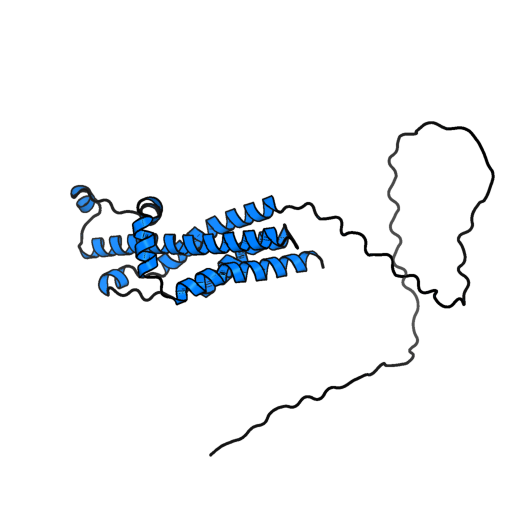 94.56 188 GLY A C 1
ATOM 1374 O O . GLY A 1 188 ? 24.290 0.101 -27.157 1.00 94.56 188 GLY A O 1
ATOM 1375 N N . ILE A 1 189 ? 22.173 0.406 -26.449 1.00 94.25 189 ILE A N 1
ATOM 1376 C CA . ILE A 1 189 ? 22.301 1.830 -26.125 1.00 94.25 189 ILE A CA 1
ATOM 1377 C C . ILE A 1 189 ? 22.760 1.936 -24.677 1.00 94.25 189 ILE A C 1
ATOM 1379 O O . ILE A 1 189 ? 22.045 1.530 -23.763 1.00 94.25 189 ILE A O 1
ATOM 1383 N N . SER A 1 190 ? 23.949 2.494 -24.451 1.00 93.38 190 SER A N 1
ATOM 1384 C CA . SER A 1 190 ? 24.409 2.734 -23.086 1.00 93.38 190 SER A CA 1
ATOM 1385 C C . SER A 1 190 ? 23.715 3.955 -22.475 1.00 93.38 190 SER A C 1
ATOM 1387 O O . SER A 1 190 ? 23.286 4.874 -23.175 1.00 93.38 190 SER A O 1
ATOM 1389 N N . SER A 1 191 ? 23.676 4.028 -21.144 1.00 89.50 191 SER A N 1
ATOM 1390 C CA . SER A 1 191 ? 23.195 5.222 -20.434 1.00 89.50 191 SER A CA 1
ATOM 1391 C C . SER A 1 191 ? 23.996 6.486 -20.777 1.00 89.50 191 SER A C 1
ATOM 1393 O O . SER A 1 191 ? 23.449 7.586 -20.753 1.00 89.50 191 SER A O 1
ATOM 1395 N N . ALA A 1 192 ? 25.275 6.341 -21.146 1.00 92.94 192 ALA A N 1
ATOM 1396 C CA . ALA A 1 192 ? 26.105 7.448 -21.614 1.00 92.94 192 ALA A CA 1
ATOM 1397 C C . ALA A 1 192 ? 25.670 7.949 -23.001 1.00 92.94 192 ALA A C 1
ATOM 1399 O O . ALA A 1 192 ? 25.635 9.159 -23.223 1.00 92.94 192 ALA A O 1
ATOM 1400 N N . ASP A 1 193 ? 25.299 7.038 -23.905 1.00 94.88 193 ASP A N 1
ATOM 1401 C CA . ASP A 1 193 ? 24.770 7.395 -25.225 1.00 94.88 193 ASP A CA 1
ATOM 1402 C C . ASP A 1 193 ? 23.412 8.091 -25.090 1.00 94.88 193 ASP A C 1
ATOM 1404 O O . ASP A 1 193 ? 23.174 9.115 -25.730 1.00 94.88 193 ASP A O 1
ATOM 1408 N N . LEU A 1 194 ? 22.553 7.600 -24.190 1.00 91.88 194 LEU A N 1
ATOM 1409 C CA . LEU A 1 194 ? 21.260 8.217 -23.894 1.00 91.88 194 LEU A CA 1
ATOM 1410 C C . LEU A 1 194 ? 21.429 9.648 -23.355 1.00 91.88 194 LEU A C 1
ATOM 1412 O O . LEU A 1 194 ? 20.800 10.587 -23.850 1.00 91.88 194 LEU A O 1
ATOM 1416 N N . ALA A 1 195 ? 22.354 9.829 -22.407 1.00 92.69 195 ALA A N 1
ATOM 1417 C CA . ALA A 1 195 ? 22.683 11.137 -21.853 1.00 92.69 195 ALA A CA 1
ATOM 1418 C C . ALA A 1 195 ? 23.256 12.086 -22.920 1.00 92.69 195 ALA A C 1
ATOM 1420 O O . ALA A 1 195 ? 22.925 13.272 -22.935 1.00 92.69 195 ALA A O 1
ATOM 1421 N N . ALA A 1 196 ? 24.062 11.577 -23.860 1.00 94.94 196 ALA A N 1
ATOM 1422 C CA . ALA A 1 196 ? 24.559 12.356 -24.995 1.00 94.94 196 ALA A CA 1
ATOM 1423 C C . ALA A 1 196 ? 23.433 12.798 -25.950 1.00 94.94 196 ALA A C 1
ATOM 1425 O O . ALA A 1 196 ? 23.551 13.838 -26.600 1.00 94.94 196 ALA A O 1
ATOM 1426 N N . MET A 1 197 ? 22.326 12.051 -26.001 1.00 94.38 197 MET A N 1
ATOM 1427 C CA . MET A 1 197 ? 21.100 12.418 -26.719 1.00 94.38 197 MET A CA 1
ATOM 1428 C C . MET A 1 197 ? 20.174 13.347 -25.914 1.00 94.38 197 MET A C 1
ATOM 1430 O O . MET A 1 197 ? 19.138 13.767 -26.428 1.00 94.38 197 MET A O 1
ATOM 1434 N N . GLY A 1 198 ? 20.540 13.699 -24.676 1.00 91.50 198 GLY A N 1
ATOM 1435 C CA . GLY A 1 198 ? 19.734 14.540 -23.789 1.00 91.50 198 GLY A CA 1
ATOM 1436 C C . GLY A 1 198 ? 18.557 13.812 -23.135 1.00 91.50 198 GLY A C 1
ATOM 1437 O O . GLY A 1 198 ? 17.631 14.471 -22.666 1.00 91.50 198 GLY A O 1
ATOM 1438 N N . ALA A 1 199 ? 18.576 12.479 -23.115 1.00 90.25 199 ALA A N 1
ATOM 1439 C CA . ALA A 1 199 ? 17.595 11.654 -22.423 1.00 90.25 199 ALA A CA 1
ATOM 1440 C C . ALA A 1 199 ? 18.225 11.002 -21.181 1.00 90.25 199 ALA A C 1
ATOM 1442 O O . ALA A 1 199 ? 19.406 10.660 -21.167 1.00 90.25 199 ALA A O 1
ATOM 1443 N N . GLU A 1 200 ? 17.435 10.836 -20.122 1.00 90.06 200 GLU A N 1
ATOM 1444 C CA . GLU A 1 200 ? 17.883 10.255 -18.855 1.00 90.06 200 GLU A CA 1
ATOM 1445 C C . GLU A 1 200 ? 17.039 9.026 -18.512 1.00 90.06 200 GLU A C 1
ATOM 1447 O O . GLU A 1 200 ? 15.811 9.096 -18.526 1.00 90.06 200 GLU A O 1
ATOM 1452 N N . THR A 1 201 ? 17.697 7.922 -18.146 1.00 91.44 201 THR A N 1
ATOM 1453 C CA . THR A 1 201 ? 17.037 6.747 -17.560 1.00 91.44 201 THR A CA 1
ATOM 1454 C C . THR A 1 201 ? 16.433 7.128 -16.214 1.00 91.44 201 THR A C 1
ATOM 1456 O O . THR A 1 201 ? 17.166 7.491 -15.284 1.00 91.44 201 THR A O 1
ATOM 1459 N N . LYS A 1 202 ? 15.116 7.003 -16.065 1.00 95.19 202 LYS A N 1
ATOM 1460 C CA . LYS A 1 202 ? 14.453 7.256 -14.784 1.00 95.19 202 LYS A CA 1
ATOM 1461 C C . LYS A 1 202 ? 14.328 5.961 -13.987 1.00 95.19 202 LYS A C 1
ATOM 1463 O O . LYS A 1 202 ? 13.972 4.905 -14.505 1.00 95.19 202 LYS A O 1
ATOM 1468 N N . SER A 1 203 ? 14.607 6.045 -12.688 1.00 95.00 203 SER A N 1
ATOM 1469 C CA . SER A 1 203 ? 14.308 4.950 -11.759 1.00 95.00 203 SER A CA 1
ATOM 1470 C C . SER A 1 203 ? 12.797 4.838 -11.532 1.00 95.00 203 SER A C 1
ATOM 1472 O O . SER A 1 203 ? 12.063 5.797 -11.768 1.00 95.00 203 SER A O 1
ATOM 1474 N N . GLY A 1 204 ? 12.321 3.720 -10.974 1.00 93.06 204 GLY A N 1
ATOM 1475 C CA . GLY A 1 204 ? 10.911 3.592 -10.575 1.00 93.06 204 GLY A CA 1
ATOM 1476 C C . GLY A 1 204 ? 10.443 4.709 -9.628 1.00 93.06 204 GLY A C 1
ATOM 1477 O O . GLY A 1 204 ? 9.323 5.191 -9.743 1.00 93.06 204 GLY A O 1
ATOM 1478 N N . PHE A 1 205 ? 11.323 5.207 -8.751 1.00 96.06 205 PHE A N 1
ATOM 1479 C CA . PHE A 1 205 ? 11.049 6.399 -7.939 1.00 96.06 205 PHE A CA 1
ATOM 1480 C C . PHE A 1 205 ? 10.963 7.681 -8.776 1.00 96.06 205 PHE A C 1
ATOM 1482 O O . PHE A 1 205 ? 10.107 8.524 -8.512 1.00 96.06 205 PHE A O 1
ATOM 1489 N N . GLY A 1 206 ? 11.837 7.820 -9.776 1.00 95.94 206 GLY A N 1
ATOM 1490 C CA . GLY A 1 206 ? 11.819 8.927 -10.731 1.00 95.94 206 GLY A CA 1
ATOM 1491 C C . GLY A 1 206 ? 10.502 8.993 -11.497 1.00 95.94 206 GLY A C 1
ATOM 1492 O O . GLY A 1 206 ? 9.886 10.050 -11.525 1.00 95.94 206 GLY A O 1
ATOM 1493 N N . TYR A 1 207 ? 10.020 7.859 -12.007 1.00 96.12 207 TYR A N 1
ATOM 1494 C CA . TYR A 1 207 ? 8.710 7.770 -12.651 1.00 96.12 207 TYR A CA 1
ATOM 1495 C C . TYR A 1 207 ? 7.563 8.043 -11.676 1.00 96.12 207 TYR A C 1
ATOM 1497 O O . TYR A 1 207 ? 6.698 8.869 -11.948 1.00 96.12 207 TYR A O 1
ATOM 1505 N N . PHE A 1 208 ? 7.572 7.404 -10.504 1.00 96.88 208 PHE A N 1
ATOM 1506 C CA . PHE A 1 208 ? 6.480 7.531 -9.539 1.00 96.88 208 PHE A CA 1
ATOM 1507 C C . PHE A 1 208 ? 6.267 8.972 -9.053 1.00 96.88 208 PHE A C 1
ATOM 1509 O O . PHE A 1 208 ? 5.127 9.395 -8.882 1.00 96.88 208 PHE A O 1
ATOM 1516 N N . PHE A 1 209 ? 7.344 9.730 -8.823 1.00 96.94 209 PHE A N 1
ATOM 1517 C CA . PHE A 1 209 ? 7.249 11.104 -8.317 1.00 96.94 209 PHE A CA 1
ATOM 1518 C C . PHE A 1 209 ? 7.378 12.182 -9.397 1.00 96.94 209 PHE A C 1
ATOM 1520 O O . PHE A 1 209 ? 6.806 13.258 -9.237 1.00 96.94 209 PHE A O 1
ATOM 1527 N N . GLY A 1 210 ? 8.136 11.925 -10.462 1.00 96.94 210 GLY A N 1
ATOM 1528 C CA . GLY A 1 210 ? 8.371 12.873 -11.552 1.00 96.94 210 GLY A CA 1
ATOM 1529 C C . GLY A 1 210 ? 7.290 12.833 -12.627 1.00 96.94 210 GLY A C 1
ATOM 1530 O O . GLY A 1 210 ? 6.899 13.887 -13.118 1.00 96.94 210 GLY A O 1
ATOM 1531 N N . ASP A 1 211 ? 6.756 11.644 -12.918 1.00 96.69 211 ASP A N 1
ATOM 1532 C CA . ASP A 1 211 ? 5.820 11.396 -14.023 1.00 96.69 211 ASP A CA 1
ATOM 1533 C C . ASP A 1 211 ? 4.565 10.655 -13.534 1.00 96.69 211 ASP A C 1
ATOM 1535 O O . ASP A 1 211 ? 4.031 9.765 -14.194 1.00 96.69 211 ASP A O 1
ATOM 1539 N N . PHE A 1 212 ? 4.074 11.017 -12.344 1.00 96.25 212 PHE A N 1
ATOM 1540 C CA . PHE A 1 212 ? 2.925 10.352 -11.718 1.00 96.25 212 PHE A CA 1
ATOM 1541 C C . PHE A 1 212 ? 1.695 10.276 -12.638 1.00 96.25 212 PHE A C 1
ATOM 1543 O O . PHE A 1 212 ? 0.952 9.299 -12.584 1.00 96.25 212 PHE A O 1
ATOM 1550 N N . GLY A 1 213 ? 1.474 11.302 -13.470 1.00 97.50 213 GLY A N 1
ATOM 1551 C CA . GLY A 1 213 ? 0.382 11.324 -14.447 1.00 97.50 213 GLY A CA 1
ATOM 1552 C C . GLY A 1 213 ? 0.479 10.168 -15.440 1.00 97.50 213 GLY A C 1
ATOM 1553 O O . GLY A 1 213 ? -0.473 9.404 -15.568 1.00 97.50 213 GLY A O 1
ATOM 1554 N N . ASP A 1 214 ? 1.656 9.983 -16.035 1.00 96.69 214 ASP A N 1
ATOM 1555 C CA . ASP A 1 214 ? 1.917 8.924 -17.011 1.00 96.69 214 ASP A CA 1
ATOM 1556 C C . ASP A 1 214 ? 1.833 7.541 -16.354 1.00 96.69 214 ASP A C 1
ATOM 1558 O O . ASP A 1 214 ? 1.246 6.614 -16.909 1.00 96.69 214 ASP A O 1
ATOM 1562 N N . VAL A 1 215 ? 2.341 7.405 -15.124 1.00 96.50 215 VAL A N 1
ATOM 1563 C CA . VAL A 1 215 ? 2.215 6.166 -14.338 1.00 96.50 215 VAL A CA 1
ATOM 1564 C C . VAL A 1 215 ? 0.749 5.845 -14.037 1.00 96.50 215 VAL A C 1
ATOM 1566 O O . VAL A 1 215 ? 0.338 4.689 -14.129 1.00 96.50 215 VAL A O 1
ATOM 1569 N N . PHE A 1 216 ? -0.053 6.844 -13.666 1.00 96.31 216 PHE A N 1
ATOM 1570 C CA . PHE A 1 216 ? -1.475 6.656 -13.390 1.00 96.31 216 PHE A CA 1
ATOM 1571 C C . PHE A 1 216 ? -2.266 6.324 -14.658 1.00 96.31 216 PHE A C 1
ATOM 1573 O O . PHE A 1 216 ? -3.178 5.498 -14.608 1.00 96.31 216 PHE A O 1
ATOM 1580 N N . ASP A 1 217 ? -1.918 6.930 -15.792 1.00 96.19 217 ASP A N 1
ATOM 1581 C CA . ASP A 1 217 ? -2.509 6.611 -17.089 1.00 96.19 217 ASP A CA 1
ATOM 1582 C C . ASP A 1 217 ? -2.167 5.179 -17.512 1.00 96.19 217 ASP A C 1
ATOM 1584 O O . ASP A 1 217 ? -3.085 4.400 -17.775 1.00 96.19 217 ASP A O 1
ATOM 1588 N N . ALA A 1 218 ? -0.896 4.780 -17.423 1.00 93.12 218 ALA A N 1
ATOM 1589 C CA . ALA A 1 218 ? -0.464 3.406 -17.670 1.00 93.12 218 ALA A CA 1
ATOM 1590 C C . ALA A 1 218 ? -1.160 2.400 -16.737 1.00 93.12 218 ALA A C 1
ATOM 1592 O O . ALA A 1 218 ? -1.609 1.340 -17.175 1.00 93.12 218 ALA A O 1
ATOM 1593 N N . TRP A 1 219 ? -1.315 2.737 -15.451 1.00 93.44 219 TRP A N 1
ATOM 1594 C CA . TRP A 1 219 ? -2.062 1.899 -14.514 1.00 93.44 219 TRP A CA 1
ATOM 1595 C C . TRP A 1 219 ? -3.532 1.777 -14.917 1.00 93.44 219 TRP A C 1
ATOM 1597 O O . TRP A 1 219 ? -4.054 0.672 -14.899 1.00 93.44 219 TRP A O 1
ATOM 1607 N N . LYS A 1 220 ? -4.209 2.862 -15.319 1.00 93.75 220 LYS A N 1
ATOM 1608 C CA . LYS A 1 220 ? -5.610 2.794 -15.780 1.00 93.75 220 LYS A CA 1
ATOM 1609 C C . LYS A 1 220 ? -5.764 1.940 -17.034 1.00 93.75 220 LYS A C 1
ATOM 1611 O O . LYS A 1 220 ? -6.765 1.240 -17.150 1.00 93.75 220 LYS A O 1
ATOM 1616 N N . GLU A 1 221 ? -4.813 2.022 -17.961 1.00 90.94 221 GLU A N 1
ATOM 1617 C CA . GLU A 1 221 ? -4.808 1.219 -19.186 1.00 90.94 221 GLU A CA 1
ATOM 1618 C C . GLU A 1 221 ? -4.591 -0.270 -18.887 1.00 90.94 221 GLU A C 1
ATOM 1620 O O . GLU A 1 221 ? -5.257 -1.115 -19.485 1.00 90.94 221 GLU A O 1
ATOM 1625 N N . GLY A 1 222 ? -3.724 -0.592 -17.921 1.00 85.69 222 GLY A N 1
ATOM 1626 C CA . GLY A 1 222 ? -3.497 -1.962 -17.448 1.00 85.69 222 GLY A CA 1
ATOM 1627 C C . GLY A 1 222 ? -4.519 -2.467 -16.419 1.00 85.69 222 GLY A C 1
ATOM 1628 O O . GLY A 1 222 ? -4.579 -3.665 -16.137 1.00 85.69 222 GLY A O 1
ATOM 1629 N N . ALA A 1 223 ? -5.325 -1.584 -15.826 1.00 88.12 223 ALA A N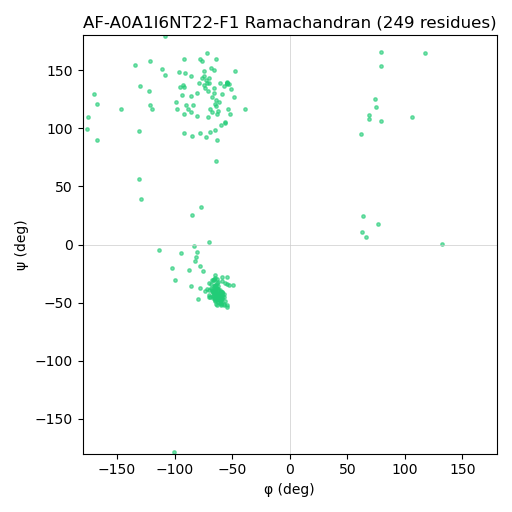 1
ATOM 1630 C CA . ALA A 1 223 ? -6.285 -1.936 -14.790 1.00 88.12 223 ALA A CA 1
ATOM 1631 C C . ALA A 1 223 ? -7.536 -2.576 -15.394 1.00 88.12 223 ALA A C 1
ATOM 1633 O O . ALA A 1 223 ? -8.506 -1.911 -15.763 1.00 88.12 223 ALA A O 1
ATOM 1634 N N . GLU A 1 224 ? -7.557 -3.904 -15.406 1.00 86.69 224 GLU A N 1
ATOM 1635 C CA . GLU A 1 224 ? -8.774 -4.657 -15.680 1.00 86.69 224 GLU A CA 1
ATOM 1636 C C . GLU A 1 224 ? -9.844 -4.415 -14.597 1.00 86.69 224 GLU A C 1
ATOM 1638 O O . GLU A 1 224 ? -9.553 -4.060 -13.450 1.00 86.69 224 GLU A O 1
ATOM 1643 N N . ALA A 1 225 ? -11.115 -4.685 -14.920 1.00 83.69 225 ALA A N 1
ATOM 1644 C CA . ALA A 1 225 ? -12.223 -4.580 -13.962 1.00 83.69 225 ALA A CA 1
ATOM 1645 C C . ALA A 1 225 ? -11.987 -5.399 -12.676 1.00 83.69 225 ALA A C 1
ATOM 1647 O O . ALA A 1 225 ? -12.481 -5.044 -11.604 1.00 83.69 225 ALA A O 1
ATOM 1648 N N . ILE A 1 226 ? -11.209 -6.481 -12.769 1.00 82.44 226 ILE A N 1
ATOM 1649 C CA . ILE A 1 226 ? -10.850 -7.322 -11.630 1.00 82.44 226 ILE A CA 1
ATOM 1650 C C . ILE A 1 226 ? -9.887 -6.619 -10.657 1.00 82.44 226 ILE A C 1
ATOM 1652 O O . ILE A 1 226 ? -10.029 -6.780 -9.445 1.00 82.44 226 ILE A O 1
ATOM 1656 N N . ASN A 1 227 ? -8.988 -5.761 -11.152 1.00 85.50 227 ASN A N 1
ATOM 1657 C CA . ASN A 1 227 ? -8.045 -5.013 -10.317 1.00 85.50 227 ASN A CA 1
ATOM 1658 C C . ASN A 1 227 ? -8.793 -4.030 -9.418 1.00 85.50 227 ASN A C 1
ATOM 1660 O O . ASN A 1 227 ? -8.533 -3.955 -8.219 1.00 85.50 227 ASN A O 1
ATOM 1664 N N . TRP A 1 228 ? -9.826 -3.376 -9.954 1.00 86.31 228 TRP A N 1
ATOM 1665 C CA . TRP A 1 228 ? -10.710 -2.523 -9.160 1.00 86.31 228 TRP A CA 1
ATOM 1666 C C . TRP A 1 228 ? -11.384 -3.282 -8.016 1.00 86.31 228 TRP A C 1
ATOM 1668 O O . TRP A 1 228 ? -11.462 -2.762 -6.906 1.00 86.31 228 TRP A O 1
ATOM 1678 N N . ILE A 1 229 ? -11.829 -4.522 -8.243 1.00 87.50 229 ILE A N 1
ATOM 1679 C CA . ILE A 1 229 ? -12.402 -5.365 -7.182 1.00 87.50 229 ILE A CA 1
ATOM 1680 C C . ILE A 1 229 ? -11.341 -5.683 -6.121 1.00 87.50 229 ILE A C 1
ATOM 1682 O O . ILE A 1 229 ? -11.628 -5.611 -4.924 1.00 87.50 229 ILE A O 1
ATOM 1686 N N . PHE A 1 230 ? -10.112 -5.999 -6.532 1.00 84.62 230 PHE A N 1
ATOM 1687 C CA . PHE A 1 230 ? -9.025 -6.347 -5.615 1.00 84.62 230 PHE A CA 1
ATOM 1688 C C . PHE A 1 230 ? -8.541 -5.179 -4.762 1.00 84.62 230 PHE A C 1
ATOM 1690 O O . PHE A 1 230 ? -8.263 -5.375 -3.576 1.00 84.62 230 PHE A O 1
ATOM 1697 N N . VAL A 1 231 ? -8.563 -3.961 -5.295 1.00 86.50 231 VAL A N 1
ATOM 1698 C CA . VAL A 1 231 ? -8.309 -2.740 -4.523 1.00 86.50 231 VAL A CA 1
ATOM 1699 C C . VAL A 1 231 ? -9.278 -2.625 -3.331 1.00 86.50 231 VAL A C 1
ATOM 1701 O O . VAL A 1 231 ? -8.875 -2.204 -2.245 1.00 86.50 231 VAL A O 1
ATOM 1704 N N . PHE A 1 232 ? -10.522 -3.107 -3.457 1.00 92.19 232 PHE A N 1
ATOM 1705 C CA . PHE A 1 232 ? -11.485 -3.159 -2.346 1.00 92.19 232 PHE A CA 1
ATOM 1706 C C . PHE A 1 232 ? -11.315 -4.358 -1.399 1.00 92.19 232 PHE A C 1
ATOM 1708 O O . PHE A 1 232 ? -11.891 -4.361 -0.310 1.00 92.19 232 PHE A O 1
ATOM 1715 N N . VAL A 1 233 ? -10.501 -5.360 -1.731 1.00 94.38 233 VAL A N 1
ATOM 1716 C CA . VAL A 1 233 ? -10.253 -6.502 -0.834 1.00 94.38 233 VAL A CA 1
ATOM 1717 C C . VAL A 1 233 ? -9.391 -6.093 0.363 1.00 94.38 233 VAL A C 1
ATOM 1719 O O . VAL A 1 233 ? -9.664 -6.517 1.488 1.00 94.38 233 VAL A O 1
ATOM 1722 N N . ALA A 1 234 ? -8.400 -5.221 0.159 1.00 94.50 234 ALA A N 1
ATOM 1723 C CA . ALA A 1 234 ? -7.540 -4.710 1.229 1.00 94.50 234 ALA A CA 1
ATOM 1724 C C . ALA A 1 234 ? -8.316 -4.020 2.378 1.00 94.50 234 ALA A C 1
ATOM 1726 O O . ALA A 1 234 ? -8.131 -4.419 3.533 1.00 94.50 234 ALA A O 1
ATOM 1727 N N . PRO A 1 235 ? -9.221 -3.045 2.135 1.00 96.31 235 PRO A N 1
ATOM 1728 C CA . PRO A 1 235 ? -10.003 -2.430 3.209 1.00 96.31 235 PRO A CA 1
ATOM 1729 C C . PRO A 1 235 ? -10.941 -3.424 3.908 1.00 96.31 235 PRO A C 1
ATOM 1731 O O . PRO A 1 235 ? -11.117 -3.338 5.123 1.00 96.31 235 PRO A O 1
ATOM 1734 N N . LEU A 1 236 ? -11.511 -4.395 3.186 1.00 96.69 236 LEU A N 1
ATOM 1735 C CA . LEU A 1 236 ? -12.359 -5.430 3.790 1.00 96.69 236 LEU A CA 1
ATOM 1736 C C . LEU A 1 236 ? -11.560 -6.347 4.723 1.00 96.69 236 LEU A C 1
ATOM 1738 O O . LEU A 1 236 ? -11.991 -6.614 5.849 1.00 96.69 236 LEU A O 1
ATOM 1742 N N . ALA A 1 237 ? -10.373 -6.779 4.291 1.00 96.25 237 ALA A N 1
ATOM 1743 C CA . ALA A 1 237 ? -9.450 -7.540 5.124 1.00 96.25 237 ALA A CA 1
ATOM 1744 C C . ALA A 1 237 ? -9.042 -6.737 6.368 1.00 96.25 237 ALA A C 1
ATOM 1746 O O . ALA A 1 237 ? -9.064 -7.266 7.483 1.00 96.25 237 ALA A O 1
ATOM 1747 N N . ALA A 1 238 ? -8.757 -5.443 6.199 1.00 97.00 238 ALA A N 1
ATOM 1748 C CA . ALA A 1 238 ? -8.410 -4.557 7.299 1.00 97.00 238 ALA A CA 1
ATOM 1749 C C . ALA A 1 238 ? -9.541 -4.452 8.340 1.00 97.00 238 ALA A C 1
ATOM 1751 O O . ALA A 1 238 ? -9.298 -4.602 9.538 1.00 97.00 238 ALA A O 1
ATOM 1752 N N . LEU A 1 239 ? -10.792 -4.269 7.905 1.00 96.75 239 LEU A N 1
ATOM 1753 C CA . LEU A 1 239 ? -11.950 -4.233 8.806 1.00 96.75 239 LEU A CA 1
ATOM 1754 C C . LEU A 1 239 ? -12.122 -5.549 9.572 1.00 96.75 239 LEU A C 1
ATOM 1756 O O . LEU A 1 239 ? -12.287 -5.532 10.795 1.00 96.75 239 LEU A O 1
ATOM 1760 N N . GLY A 1 240 ? -12.054 -6.685 8.871 1.00 96.06 240 GLY A N 1
ATOM 1761 C CA . GLY A 1 240 ? -12.208 -8.006 9.480 1.00 96.06 240 GLY A CA 1
ATOM 1762 C C . GLY A 1 240 ? -11.143 -8.288 10.541 1.00 96.06 240 GLY A C 1
ATOM 1763 O O . GLY A 1 240 ? -11.461 -8.729 11.650 1.00 96.06 240 GLY A O 1
ATOM 1764 N N . VAL A 1 241 ? -9.882 -7.972 10.237 1.00 97.12 241 VAL A N 1
ATOM 1765 C CA . VAL A 1 241 ? -8.761 -8.170 11.164 1.00 97.12 241 VAL A CA 1
ATOM 1766 C C . VAL A 1 241 ? -8.825 -7.196 12.337 1.00 97.12 241 VAL A C 1
ATOM 1768 O O . VAL A 1 241 ? -8.707 -7.636 13.481 1.00 97.12 241 VAL A O 1
ATOM 1771 N N . ALA A 1 242 ? -9.083 -5.905 12.103 1.00 96.00 242 ALA A N 1
ATOM 1772 C CA . ALA A 1 242 ? -9.199 -4.915 13.176 1.00 96.00 242 ALA A CA 1
ATOM 1773 C C . ALA A 1 242 ? -10.313 -5.285 14.167 1.00 96.00 242 ALA A C 1
ATOM 1775 O O . ALA A 1 242 ? -10.108 -5.233 15.383 1.00 96.00 242 ALA A O 1
ATOM 1776 N N . TYR A 1 243 ? -11.467 -5.724 13.652 1.00 95.44 243 TYR A N 1
ATOM 1777 C CA . TYR A 1 243 ? -12.588 -6.190 14.462 1.00 95.44 243 TYR A CA 1
ATOM 1778 C C . TYR A 1 243 ? -12.219 -7.427 15.286 1.00 95.44 243 TYR A C 1
ATOM 1780 O O . TYR A 1 243 ? -12.433 -7.454 16.500 1.00 95.44 243 TYR A O 1
ATOM 1788 N N . ARG A 1 244 ? -11.623 -8.446 14.652 1.00 95.69 244 ARG A N 1
ATOM 1789 C CA . ARG A 1 244 ? -11.274 -9.701 15.329 1.00 95.69 244 ARG A CA 1
ATOM 1790 C C . ARG A 1 244 ? -10.214 -9.497 16.408 1.00 95.69 244 ARG A C 1
ATOM 1792 O O . ARG A 1 244 ? -10.378 -9.990 17.525 1.00 95.69 244 ARG A O 1
ATOM 1799 N N . VAL A 1 245 ? -9.158 -8.747 16.099 1.00 94.50 245 VAL A N 1
ATOM 1800 C CA . VAL A 1 245 ? -8.099 -8.412 17.060 1.00 94.50 245 VAL A CA 1
ATOM 1801 C C . VAL A 1 245 ? -8.679 -7.582 18.207 1.00 94.50 245 VAL A C 1
ATOM 1803 O O . VAL A 1 245 ? -8.449 -7.915 19.370 1.00 94.50 245 VAL A O 1
ATOM 1806 N N . GLY A 1 246 ? -9.517 -6.587 17.908 1.00 91.06 246 GLY A N 1
ATOM 1807 C CA . GLY A 1 246 ? -10.156 -5.751 18.925 1.00 91.06 246 GLY A CA 1
ATOM 1808 C C . GLY A 1 246 ? -11.105 -6.504 19.862 1.00 91.06 246 GLY A C 1
ATOM 1809 O O . GLY A 1 246 ? -11.236 -6.126 21.026 1.00 91.06 246 GLY A O 1
ATOM 1810 N N . GLN A 1 247 ? -11.740 -7.588 19.404 1.00 90.75 247 GLN A N 1
ATOM 1811 C CA . GLN A 1 247 ? -12.498 -8.482 20.287 1.00 90.75 247 GLN A CA 1
ATOM 1812 C C . GLN A 1 247 ? -11.584 -9.283 21.216 1.00 90.75 247 GLN A C 1
ATOM 1814 O O . GLN A 1 247 ? -11.875 -9.385 22.405 1.00 90.75 247 GLN A O 1
ATOM 1819 N N . SER A 1 248 ? -10.483 -9.822 20.683 1.00 90.75 248 SER A N 1
ATOM 1820 C CA . SER A 1 248 ? -9.580 -10.707 21.428 1.00 90.75 248 SER A CA 1
ATOM 1821 C C . SER A 1 248 ? -8.865 -10.029 22.595 1.00 90.75 248 SER A C 1
ATOM 1823 O O . SER A 1 248 ? -8.594 -10.681 23.591 1.00 90.75 248 SER A O 1
ATOM 1825 N N . SER A 1 249 ? -8.612 -8.720 22.522 1.00 82.00 249 SER A N 1
ATOM 1826 C CA . SER A 1 249 ? -7.939 -7.973 23.596 1.00 82.00 249 SER A CA 1
ATOM 1827 C C . SER A 1 249 ? -8.780 -7.781 24.869 1.00 82.00 249 SER A C 1
ATOM 1829 O O . SER A 1 249 ? -8.319 -7.116 25.791 1.00 82.00 249 SER A O 1
ATOM 1831 N N . ASN A 1 250 ? -10.003 -8.322 24.919 1.00 68.44 250 ASN A N 1
ATOM 1832 C CA . ASN A 1 250 ? -10.920 -8.198 26.057 1.00 68.44 250 ASN A CA 1
ATOM 1833 C C . ASN A 1 250 ? -11.205 -9.520 26.789 1.00 68.44 250 ASN A C 1
ATOM 1835 O O . ASN A 1 250 ? -11.940 -9.488 27.776 1.00 68.44 250 ASN A O 1
ATOM 1839 N N . ASN A 1 251 ? -10.685 -10.646 26.290 1.00 62.06 251 ASN A N 1
ATOM 1840 C CA . ASN A 1 251 ? -10.772 -11.951 26.950 1.00 62.06 251 ASN A CA 1
ATOM 1841 C C . ASN A 1 251 ? -9.465 -12.239 27.686 1.00 62.06 251 ASN A C 1
ATOM 1843 O O . ASN A 1 251 ? -9.547 -12.829 28.781 1.00 62.06 251 ASN A O 1
#

Secondary structure (DSSP, 8-state):
-PPP------------PPP---------PPPPPPPPPP------PPPP--------------TT-----PPPPPPPP------THHHHHHHHHHHHHHHHHHHHHHHHHH--HHHHHHHS-------HHHHHHHHHHHHHHHHHHSTT-HHHHHHHHHHHHHHHHHHHHHHHHHHHHHHHHHHHHHHT--HHHHHHTT--PPPHHHHHHHSHHHHHHHHHHH--HHHHHHHTHHHHHHHHHHHHHHHHTT-

Nearest PDB structures (foldseek):
  3j9t-assembly1_S  TM=2.364E-01  e=7.723E+00  Saccharomyces cerevisiae

Organism: NCBI:txid1176198

Sequence (251 aa):
MSQPWQQPQQPGGYGQQPPGGGYGPPQGQPPQQPPQPGYGYPQQPPGPSPAQGAYGQPPQQPYGAPPQGGFPPPPPPQTGGQNKVLLAIAAALGIGIVLLFVYGFIVSSFFDAEEAARSGSSEYPQWTYAAVVVGALIALPIGKLAPRNWGAYAAGAVIALLSMFLGELFATASMISGIESAFMDQQGISSADLAAMGAETKSGFGYFFGDFGDVFDAWKEGAEAINWIFVFVAPLAALGVAYRVGQSSNN

Solvent-accessible surface area (backbone atoms only — not comparable to full-atom values): 15137 Å² total; per-residue (Å²): 139,87,83,89,83,84,83,86,86,81,83,89,83,81,87,87,85,88,83,84,89,84,91,84,85,85,90,81,83,83,84,83,79,83,84,80,84,86,84,85,86,81,91,80,86,89,81,87,86,88,83,83,86,78,93,75,74,85,81,77,77,76,90,82,70,77,83,75,83,69,75,78,77,77,77,73,78,75,76,72,69,78,81,35,43,68,60,13,52,53,50,21,49,55,47,26,57,52,48,17,55,53,47,12,49,52,54,40,72,74,51,62,31,58,54,28,57,72,69,74,54,74,85,74,76,85,58,63,66,53,36,38,52,52,5,31,61,23,6,49,42,27,7,69,43,26,52,87,39,64,68,50,39,52,51,33,15,52,46,21,31,51,23,51,53,53,10,52,42,40,18,46,13,33,41,53,30,41,26,53,51,38,46,31,59,74,71,69,51,48,74,67,57,37,47,74,73,75,43,78,92,53,49,28,66,44,32,43,72,74,37,40,66,61,32,50,49,52,44,58,75,69,51,48,79,65,50,62,55,42,50,56,39,7,22,51,32,7,38,54,38,14,53,54,44,22,56,59,81,74,114

Radius of gyration: 34.14 Å; Cα contacts (8 Å, |Δi|>4): 238; chains: 1; bounding box: 62×64×100 Å